Protein AF-A0A662KEP0-F1 (afdb_monomer_lite)

Foldseek 3Di:
DPPVVVVVVVVVVVVVVVVVVDDPPQPQPPDPPVDQQCRNHPGSFAEDEALEEEEFEDDPPDCLSVLLLVLCVCLAWDADPVVRGIYHYYYYYDDDADPDPDPVCPVVGCNVVVVVVLVVSCVVVVNEGQEYEYECDDPVRCVVHHHPYYHYQYDDHSVSSSVVSCVVRPVVPPDDDDDDDDPDDPPPPDDDDDDDDDDFDPDDKDKDKDKDFADQDQDKDKDKDFFAPQFWKKKKFKAWDWDWDQDPVVNDIDIPPFWFKKKWKWDQPPVVRDTDTFDIAGDPDSRCRHPRPRNMDMGTCPDGTMMMMIMGIHNDDDDDDDDDDDPVCCVDVVRHIMMMMMMITHGDDDDDDDPDND

Secondary structure (DSSP, 8-state):
--HHHHHHHHHHHHHHHHHHSS----------GGGTT-TTSSSSS-EEE-SEEEEEE--SSSSHHHHHHHHHHHHHEEEETTTTEEEE--EEEE-PPP---SGGGGGG-THHHHHHHHHHHHHHHTS-EEEEEEES--GGGGTTS-EEEEEEE--SSHHHHHHHHHHHHSTT-S--------S--------------------PPEEEEEEEE---EEEEEEEEEEE-TTEEEEEEEEEE--EEEEEGGGTEEEEES---EEEEEEEEETTTTEEEEEEEEE-S-TT-TT-TTTTEEEEE--SSEEEEEEEEE--PPP-----S-HHHHHHHHHH--EEEEEEEEEE----PPPSS--

Radius of gyration: 32.91 Å; chains: 1; bounding box: 81×78×75 Å

Sequence (358 aa):
MTRKAHFISSGITLLILLSIVSSTISAKTNIPERFKGFDKGVSWKPVLPLKKVTFVNFDKDGYLDDYAYLAAIPTAVFYDKSGDRLISHPLLFYQDPYPVKNDKERTLDARKGIDYFMEDWLSYCNGRMDQMVLINVDREKVKQWPAKDIVEIEGDDPYEIAAKIALHDWSYSDSAVIAVIEEKFEEKMETFSNTIEARLPPRKVKIITFEFPQTNKLNPQYKEFDVPEGYKYIEAHGWWAAISIDIDFLYSHIIIPAGNKDLQLYCKDVRRDRWIQVGAVALNSPQFGMDPEEAHIKSYVYTPGRWRIGLTDFPTKGSFNRYGTFGELLSNLIKGVIYNVEVKLYPGIDVELPDAPS

pLDDT: mean 80.49, std 18.05, range [30.08, 98.56]

Structure (mmCIF, N/CA/C/O backbone):
data_AF-A0A662KEP0-F1
#
_entry.id   AF-A0A662KEP0-F1
#
loop_
_atom_site.group_PDB
_atom_site.id
_atom_site.type_symbol
_atom_site.label_atom_id
_atom_site.label_alt_id
_atom_site.label_comp_id
_atom_site.label_asym_id
_atom_site.label_entity_id
_atom_site.label_seq_id
_atom_site.pdbx_PDB_ins_code
_atom_site.Cartn_x
_atom_site.Cartn_y
_atom_site.Cartn_z
_atom_site.occupancy
_atom_site.B_iso_or_equiv
_atom_site.auth_seq_id
_atom_site.auth_comp_id
_atom_site.auth_asym_id
_atom_site.auth_atom_id
_atom_site.pdbx_PDB_model_num
ATOM 1 N N . MET A 1 1 ? -51.997 49.748 0.104 1.00 49.38 1 MET A N 1
ATOM 2 C CA . MET A 1 1 ? -50.870 49.146 -0.650 1.00 49.38 1 MET A CA 1
ATOM 3 C C . MET A 1 1 ? -50.243 47.938 0.076 1.00 49.38 1 MET A C 1
ATOM 5 O O . MET A 1 1 ? -49.062 47.684 -0.077 1.00 49.38 1 MET A O 1
ATOM 9 N N . THR A 1 2 ? -51.018 47.142 0.829 1.00 51.59 2 THR A N 1
ATOM 10 C CA . THR A 1 2 ? -50.468 46.193 1.829 1.00 51.59 2 THR A CA 1
ATOM 11 C C . THR A 1 2 ? -50.900 44.730 1.664 1.00 51.59 2 THR A C 1
ATOM 13 O O . THR A 1 2 ? -50.370 43.866 2.347 1.00 51.59 2 THR A O 1
ATOM 16 N N . ARG A 1 3 ? -51.798 44.391 0.724 1.00 44.94 3 ARG A N 1
ATOM 17 C CA . ARG A 1 3 ? -52.214 42.987 0.494 1.00 44.94 3 ARG A CA 1
ATOM 18 C C . ARG A 1 3 ? -51.353 42.206 -0.507 1.00 44.94 3 ARG A C 1
ATOM 20 O O . ARG A 1 3 ? -51.303 40.986 -0.418 1.00 44.94 3 ARG A O 1
ATOM 27 N N . LYS A 1 4 ? -50.646 42.879 -1.426 1.00 44.25 4 LYS A N 1
ATOM 28 C CA . LYS A 1 4 ? -49.773 42.204 -2.412 1.00 44.25 4 LYS A CA 1
ATOM 29 C C . LYS A 1 4 ? -48.420 41.764 -1.833 1.00 44.25 4 LYS A C 1
ATOM 31 O O . LYS A 1 4 ? -47.865 40.786 -2.311 1.00 44.25 4 LYS A O 1
ATOM 36 N N . ALA A 1 5 ? -47.919 42.429 -0.788 1.00 46.91 5 ALA A N 1
ATOM 37 C CA . ALA A 1 5 ? -46.624 42.100 -0.184 1.00 46.91 5 ALA A CA 1
ATOM 38 C C . ALA A 1 5 ? -46.664 40.810 0.661 1.00 46.91 5 ALA A C 1
ATOM 40 O O . ALA A 1 5 ? -45.732 40.013 0.604 1.00 46.91 5 ALA A O 1
ATOM 41 N N . HIS A 1 6 ? -47.767 40.550 1.377 1.00 45.12 6 HIS A N 1
ATOM 42 C CA . HIS A 1 6 ? -47.901 39.331 2.184 1.00 45.12 6 HIS A CA 1
ATOM 43 C C . HIS A 1 6 ? -48.036 38.060 1.337 1.00 45.12 6 HIS A C 1
ATOM 45 O O . HIS A 1 6 ? -47.448 37.046 1.689 1.00 45.12 6 HIS A O 1
ATOM 51 N N . PHE A 1 7 ? -48.711 38.113 0.184 1.00 49.00 7 PHE A N 1
ATOM 52 C CA . PHE A 1 7 ? -48.822 36.946 -0.702 1.00 49.00 7 PHE A CA 1
ATOM 53 C C . PHE A 1 7 ? -47.480 36.532 -1.323 1.00 49.00 7 PHE A C 1
ATOM 55 O O . PHE A 1 7 ? -47.216 35.342 -1.473 1.00 49.00 7 PHE A O 1
ATOM 62 N N . ILE A 1 8 ? -46.616 37.502 -1.641 1.00 53.16 8 ILE A N 1
ATOM 63 C CA . ILE A 1 8 ? -45.281 37.229 -2.193 1.00 53.16 8 ILE A CA 1
ATOM 64 C C . ILE A 1 8 ? -44.354 36.690 -1.095 1.00 53.16 8 ILE A C 1
ATOM 66 O O . ILE A 1 8 ? -43.638 35.719 -1.321 1.00 53.16 8 ILE A O 1
ATOM 70 N N . SER A 1 9 ? -44.423 37.254 0.116 1.00 54.75 9 SER A N 1
ATOM 71 C CA . SER A 1 9 ? -43.640 36.776 1.260 1.00 54.75 9 SER A CA 1
ATOM 72 C C . SER A 1 9 ? -44.036 35.354 1.672 1.00 54.75 9 SER A C 1
ATOM 74 O O . SER A 1 9 ? -43.155 34.509 1.793 1.00 54.75 9 SER A O 1
ATOM 76 N N . SER A 1 10 ? -45.332 35.044 1.788 1.00 55.00 10 SER A N 1
ATOM 77 C CA . SER A 1 10 ? -45.795 33.695 2.143 1.00 55.00 10 SER A CA 1
ATOM 78 C C . SER A 1 10 ? -45.485 32.652 1.064 1.00 55.00 10 SER A C 1
ATOM 80 O O . SER A 1 10 ? -45.176 31.511 1.400 1.00 55.00 10 SER A O 1
ATOM 82 N N . GLY A 1 11 ? -45.509 33.032 -0.219 1.00 60.38 11 GLY A N 1
ATOM 83 C CA . GLY A 1 11 ? -45.132 32.144 -1.323 1.00 60.38 11 GLY A CA 1
ATOM 84 C C . GLY A 1 11 ? -43.645 31.777 -1.316 1.00 60.38 11 GLY A C 1
ATOM 85 O O . GLY A 1 11 ? -43.302 30.616 -1.526 1.00 60.38 11 GLY A O 1
ATOM 86 N N . ILE A 1 12 ? -42.767 32.737 -1.004 1.00 61.81 12 ILE A N 1
ATOM 87 C CA . ILE A 1 12 ? -41.318 32.500 -0.899 1.00 61.81 12 ILE A CA 1
ATOM 88 C C . ILE A 1 12 ? -40.999 31.640 0.329 1.00 61.81 12 ILE A C 1
ATOM 90 O O . ILE A 1 12 ? -40.210 30.705 0.226 1.00 61.81 12 ILE A O 1
ATOM 94 N N . THR A 1 13 ? -41.649 31.883 1.470 1.00 60.94 13 THR A N 1
ATOM 95 C CA . THR A 1 13 ? -41.456 31.056 2.672 1.00 60.94 13 THR A CA 1
ATOM 96 C C . THR A 1 13 ? -41.923 29.615 2.447 1.00 60.94 13 THR A C 1
ATOM 98 O O . THR A 1 13 ? -41.231 28.690 2.859 1.00 60.94 13 THR A O 1
ATOM 101 N N . LEU A 1 14 ? -43.034 29.403 1.730 1.00 60.41 14 LEU A N 1
ATOM 102 C CA . LEU A 1 14 ? -43.527 28.066 1.383 1.00 60.41 14 LEU A CA 1
ATOM 103 C C . LEU A 1 14 ? -42.613 27.348 0.373 1.00 60.41 14 LEU A C 1
ATOM 105 O O . LEU A 1 14 ? -42.394 26.151 0.515 1.00 60.41 14 LEU A O 1
ATOM 109 N N . LEU A 1 15 ? -42.033 28.064 -0.598 1.00 56.31 15 LEU A N 1
ATOM 110 C CA . LEU A 1 15 ? -41.036 27.523 -1.536 1.00 56.31 15 LEU A CA 1
ATOM 111 C C . LEU A 1 15 ? -39.729 27.128 -0.835 1.00 56.31 15 LEU A C 1
ATOM 113 O O . LEU A 1 15 ? -39.171 26.077 -1.141 1.00 56.31 15 LEU A O 1
ATOM 117 N N . ILE A 1 16 ? -39.277 27.918 0.143 1.00 58.53 16 ILE A N 1
ATOM 118 C CA . ILE A 1 16 ? -38.102 27.584 0.959 1.00 58.53 16 ILE A CA 1
ATOM 119 C C . ILE A 1 16 ? -38.412 26.382 1.866 1.00 58.53 16 ILE A C 1
ATOM 121 O O . ILE A 1 16 ? -37.610 25.455 1.936 1.00 58.53 16 ILE A O 1
ATOM 125 N N . LEU A 1 17 ? -39.600 26.308 2.475 1.00 51.31 17 LEU A N 1
ATOM 126 C CA . LEU A 1 17 ? -40.020 25.139 3.262 1.00 51.31 17 LEU A CA 1
ATOM 127 C C . LEU A 1 17 ? -40.214 23.872 2.412 1.00 51.31 17 LEU A C 1
ATOM 129 O O . LEU A 1 17 ? -39.839 22.792 2.857 1.00 51.31 17 LEU A O 1
ATOM 133 N N . LEU A 1 18 ? -40.712 23.983 1.178 1.00 49.47 18 LEU A N 1
ATOM 134 C CA . LEU A 1 18 ? -40.795 22.862 0.231 1.00 49.47 18 LEU A CA 1
ATOM 135 C C . LEU A 1 18 ? -39.413 22.418 -0.270 1.00 49.47 18 LEU A C 1
ATOM 137 O O . LEU A 1 18 ? -39.212 21.225 -0.491 1.00 49.47 18 LEU A O 1
ATOM 141 N N . SER A 1 19 ? -38.442 23.334 -0.373 1.00 47.81 19 SER A N 1
ATOM 142 C CA . SER A 1 19 ? -37.053 22.990 -0.718 1.00 47.81 19 SER A CA 1
ATOM 143 C C . SER A 1 19 ? -36.316 22.230 0.395 1.00 47.81 19 SER A C 1
ATOM 145 O O . SER A 1 19 ? -35.380 21.490 0.111 1.00 47.81 19 SER A O 1
ATOM 147 N N . ILE A 1 20 ? -36.776 22.339 1.647 1.00 50.41 20 ILE A N 1
ATOM 148 C CA . ILE A 1 20 ? -36.213 21.605 2.793 1.00 50.41 20 ILE A CA 1
ATOM 149 C C . ILE A 1 20 ? -36.790 20.176 2.887 1.00 50.41 20 ILE A C 1
ATOM 151 O O . ILE A 1 20 ? -36.185 19.307 3.511 1.00 50.41 20 ILE A O 1
ATOM 155 N N . VAL A 1 21 ? -37.924 19.888 2.232 1.00 47.56 21 VAL A N 1
ATOM 156 C CA . VAL A 1 21 ? -38.656 18.610 2.384 1.00 47.56 21 VAL A CA 1
ATOM 157 C C . VAL A 1 21 ? -38.588 17.716 1.132 1.00 47.56 21 VAL A C 1
ATOM 159 O O . VAL A 1 21 ? -39.211 16.659 1.081 1.00 47.56 21 VAL A O 1
ATOM 162 N N . SER A 1 22 ? -37.801 18.049 0.105 1.00 36.44 22 SER A N 1
ATOM 163 C CA . SER A 1 22 ? -37.653 17.159 -1.060 1.00 36.44 22 SER A CA 1
ATOM 164 C C . SER A 1 22 ? -36.278 17.216 -1.711 1.00 36.44 22 SER A C 1
ATOM 166 O O . SER A 1 22 ? -36.093 17.858 -2.735 1.00 36.44 22 SER A O 1
ATOM 168 N N . SER A 1 23 ? -35.346 16.447 -1.141 1.00 35.06 23 SER A N 1
ATOM 169 C CA . SER A 1 23 ? -34.633 15.390 -1.872 1.00 35.06 23 SER A CA 1
ATOM 170 C C . SER A 1 23 ? -33.687 14.627 -0.936 1.00 35.06 23 SER A C 1
ATOM 172 O O . SER A 1 23 ? -32.469 14.719 -1.060 1.00 35.06 23 SER A O 1
ATOM 174 N N . THR A 1 24 ? -34.218 13.757 -0.074 1.00 38.25 24 THR A N 1
ATOM 175 C CA . THR A 1 24 ? -33.528 12.477 0.154 1.00 38.25 24 THR A CA 1
ATOM 176 C C . THR A 1 24 ? -33.740 11.628 -1.099 1.00 38.25 24 THR A C 1
ATOM 178 O O . THR A 1 24 ? -34.453 10.628 -1.108 1.00 38.25 24 THR A O 1
ATOM 181 N N . ILE A 1 25 ? -33.147 12.066 -2.215 1.00 34.03 25 ILE A N 1
ATOM 182 C CA . ILE A 1 25 ? -32.917 11.179 -3.345 1.00 34.03 25 ILE A CA 1
ATOM 183 C C . ILE A 1 25 ? -31.906 10.179 -2.804 1.00 34.03 25 ILE A C 1
ATOM 185 O O . ILE A 1 25 ? -30.711 10.451 -2.725 1.00 34.03 25 ILE A O 1
ATOM 189 N N . SER A 1 26 ? -32.418 9.038 -2.348 1.00 39.19 26 SER A N 1
ATOM 190 C CA . SER A 1 26 ? -31.618 7.837 -2.207 1.00 39.19 26 SER A CA 1
ATOM 191 C C . SER A 1 26 ? -31.006 7.616 -3.583 1.00 39.19 26 SER A C 1
ATOM 193 O O . SER A 1 26 ? -31.719 7.323 -4.547 1.00 39.19 26 SER A O 1
ATOM 195 N N . ALA A 1 27 ? -29.710 7.905 -3.708 1.00 35.12 27 ALA A N 1
ATOM 1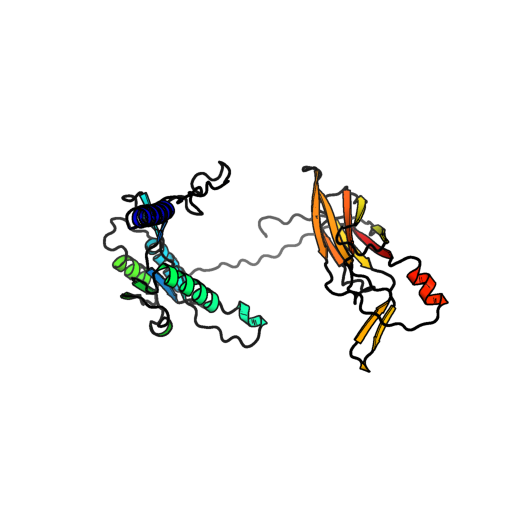96 C CA . ALA A 1 27 ? -28.974 7.624 -4.920 1.00 35.12 27 ALA A CA 1
ATOM 197 C C . ALA A 1 27 ? -29.182 6.135 -5.202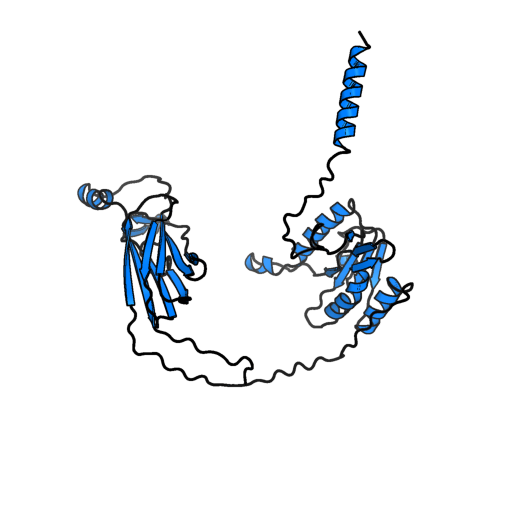 1.00 35.12 27 ALA A C 1
ATOM 199 O O . ALA A 1 27 ? -28.713 5.293 -4.438 1.00 35.12 27 ALA A O 1
ATOM 200 N N . LYS A 1 28 ? -29.940 5.807 -6.257 1.00 37.56 28 LYS A N 1
ATOM 201 C CA . LYS A 1 28 ? -29.980 4.441 -6.770 1.00 37.56 28 LYS A CA 1
ATOM 202 C C . LYS A 1 28 ? -28.560 4.132 -7.207 1.00 37.56 28 LYS A C 1
ATOM 204 O O . LYS A 1 28 ? -28.083 4.615 -8.230 1.00 37.56 28 LYS A O 1
ATOM 209 N N . THR A 1 29 ? -27.875 3.390 -6.363 1.00 45.50 29 THR A N 1
ATOM 210 C CA . THR A 1 29 ? -26.579 2.813 -6.636 1.00 45.50 29 THR A CA 1
ATOM 211 C C . THR A 1 29 ? -26.708 1.989 -7.921 1.00 45.50 29 THR A C 1
ATOM 213 O O . THR A 1 29 ? -27.507 1.058 -8.003 1.00 45.50 29 THR A O 1
ATOM 216 N N . ASN A 1 30 ? -25.952 2.348 -8.965 1.00 46.56 30 ASN A N 1
ATOM 217 C CA . ASN A 1 30 ? -25.829 1.572 -10.212 1.00 46.56 30 ASN A CA 1
ATOM 218 C C . ASN A 1 30 ? -24.983 0.310 -9.974 1.00 46.56 30 ASN A C 1
ATOM 220 O O . ASN A 1 30 ? -24.033 0.015 -10.699 1.00 46.56 30 ASN A O 1
ATOM 224 N N . ILE A 1 31 ? -25.279 -0.401 -8.895 1.00 51.47 31 ILE A N 1
ATOM 225 C CA . ILE A 1 31 ? -24.552 -1.577 -8.480 1.00 51.47 31 ILE A CA 1
ATOM 226 C C . ILE A 1 31 ? -25.257 -2.788 -9.132 1.00 51.47 31 ILE A C 1
ATOM 228 O O . ILE A 1 31 ? -26.452 -2.986 -8.913 1.00 51.47 31 ILE A O 1
ATOM 232 N N . PRO A 1 32 ? -24.555 -3.589 -9.962 1.00 56.09 32 PRO A N 1
ATOM 233 C CA . PRO A 1 32 ? -25.123 -4.769 -10.621 1.00 56.09 32 PRO A CA 1
ATOM 234 C C . PRO A 1 32 ? -25.779 -5.746 -9.629 1.00 56.09 32 PRO A C 1
ATOM 236 O O . PRO A 1 32 ? -25.317 -5.857 -8.495 1.00 56.09 32 PRO A O 1
ATOM 239 N N . GLU A 1 33 ? -26.779 -6.528 -10.065 1.00 58.25 33 GLU A N 1
ATOM 240 C CA . GLU A 1 33 ? -27.549 -7.469 -9.214 1.00 58.25 33 GLU A CA 1
ATOM 241 C C . GLU A 1 33 ? -26.701 -8.417 -8.344 1.00 58.25 33 GLU A C 1
ATOM 243 O O . GLU A 1 33 ? -27.175 -8.891 -7.311 1.00 58.25 33 GLU A O 1
ATOM 248 N N . ARG A 1 34 ? -25.437 -8.662 -8.715 1.00 55.81 34 ARG A N 1
ATOM 249 C CA . ARG A 1 34 ? -24.480 -9.467 -7.937 1.00 55.81 34 ARG A CA 1
ATOM 250 C C . ARG A 1 34 ? -24.119 -8.893 -6.557 1.00 55.81 34 ARG A C 1
ATOM 252 O O . ARG A 1 34 ? -23.466 -9.587 -5.792 1.00 55.81 34 ARG A O 1
ATOM 259 N N . PHE A 1 35 ? -24.507 -7.658 -6.239 1.00 54.03 35 PHE A N 1
ATOM 260 C CA . PHE A 1 35 ? -24.220 -7.009 -4.953 1.00 54.03 35 PHE A CA 1
ATOM 261 C C . PHE A 1 35 ? -25.503 -6.577 -4.211 1.00 54.03 35 PHE A C 1
ATOM 263 O O . PHE A 1 35 ? -25.554 -5.506 -3.597 1.00 54.03 35 PHE A O 1
ATOM 270 N N . LYS A 1 36 ? -26.570 -7.384 -4.279 1.00 54.81 36 LYS A N 1
ATOM 271 C CA . LYS A 1 36 ? -27.752 -7.200 -3.417 1.00 54.81 36 LYS A CA 1
ATOM 272 C C . LYS A 1 36 ? -27.316 -7.039 -1.950 1.00 54.81 36 LYS A C 1
ATOM 274 O O . LYS A 1 36 ? -26.590 -7.885 -1.440 1.00 54.81 36 LYS A O 1
ATOM 279 N N . GLY A 1 37 ? -27.759 -5.962 -1.298 1.00 55.09 37 GLY A N 1
ATOM 280 C CA . GLY A 1 37 ? -27.393 -5.599 0.077 1.00 55.09 37 GLY A CA 1
ATOM 281 C C . GLY A 1 37 ? -26.502 -4.357 0.179 1.00 55.09 37 GLY A C 1
ATOM 282 O O . GLY A 1 37 ? -26.549 -3.674 1.191 1.00 55.09 37 GLY A O 1
ATOM 283 N N . PHE A 1 38 ? -25.748 -4.005 -0.866 1.00 57.22 38 PHE A N 1
ATOM 284 C CA . PHE A 1 38 ? -24.895 -2.803 -0.885 1.00 57.22 38 PHE A CA 1
ATOM 285 C C . PHE A 1 38 ? -25.586 -1.585 -1.518 1.00 57.22 38 PHE A C 1
ATOM 287 O O . PHE A 1 38 ? -24.962 -0.582 -1.866 1.00 57.22 38 PHE A O 1
ATOM 294 N N . ASP A 1 39 ? -26.905 -1.657 -1.685 1.00 58.38 39 ASP A N 1
ATOM 295 C CA . ASP A 1 39 ? -27.718 -0.631 -2.329 1.00 58.38 39 ASP A CA 1
ATOM 296 C C . ASP A 1 39 ? -27.720 0.702 -1.560 1.00 58.38 39 ASP A C 1
ATOM 298 O O . ASP A 1 39 ? -27.971 1.755 -2.151 1.00 58.38 39 ASP A O 1
ATOM 302 N N . LYS A 1 40 ? -27.365 0.661 -0.269 1.00 57.41 40 LYS A N 1
ATOM 303 C CA . LYS A 1 40 ? -27.306 1.809 0.649 1.00 57.41 40 LYS A CA 1
ATOM 304 C C . LYS A 1 40 ? -25.887 2.164 1.113 1.00 57.41 40 LYS A C 1
ATOM 306 O O . LYS A 1 40 ? -25.741 2.955 2.040 1.00 57.41 40 LYS A O 1
ATOM 311 N N . GLY A 1 41 ? -24.857 1.596 0.484 1.00 65.38 41 GLY A N 1
ATOM 312 C CA . GLY A 1 41 ? -23.453 1.795 0.849 1.00 65.38 41 GLY A CA 1
ATOM 313 C C . GLY A 1 41 ? -22.702 0.475 1.009 1.00 65.38 41 GLY A C 1
ATOM 314 O O . GLY A 1 41 ? -23.182 -0.579 0.613 1.00 65.38 41 GLY A O 1
ATOM 315 N N . VAL A 1 42 ? -21.516 0.529 1.612 1.00 74.75 42 VAL A N 1
ATOM 316 C CA . VAL A 1 42 ? -20.633 -0.637 1.819 1.00 74.75 42 VAL A CA 1
ATOM 317 C C . VAL A 1 42 ? -21.147 -1.638 2.866 1.00 74.75 42 VAL A C 1
ATOM 319 O O . VAL A 1 42 ? -20.488 -2.634 3.136 1.00 74.75 42 VAL A O 1
ATOM 322 N N . SER A 1 43 ? -22.309 -1.399 3.470 1.00 78.88 43 SER A N 1
ATOM 323 C CA . SER A 1 43 ? -22.885 -2.247 4.515 1.00 78.88 43 SER A CA 1
ATOM 324 C C . SER A 1 43 ? -24.177 -2.895 4.030 1.00 78.88 43 SER A C 1
ATOM 326 O O . SER A 1 43 ? -25.008 -2.230 3.418 1.00 78.88 43 SER A O 1
ATOM 328 N N . TRP A 1 44 ? -24.374 -4.173 4.372 1.00 83.19 44 TRP A N 1
ATOM 329 C CA . TRP A 1 44 ? -25.559 -4.962 3.994 1.00 83.19 44 TRP A CA 1
ATOM 330 C C . TRP A 1 44 ? -26.860 -4.522 4.700 1.00 83.19 44 TRP A C 1
ATOM 332 O O . TRP A 1 44 ? -27.955 -4.960 4.339 1.00 83.19 44 TRP A O 1
ATOM 342 N N . LYS A 1 45 ? -26.745 -3.655 5.716 1.00 85.50 45 LYS A N 1
ATOM 343 C CA . LYS A 1 45 ? -27.837 -3.029 6.475 1.00 85.50 45 LYS A CA 1
ATOM 344 C C . LYS A 1 45 ? -27.523 -1.557 6.753 1.00 85.50 45 LYS A C 1
ATOM 346 O O . LYS A 1 45 ? -26.350 -1.183 6.762 1.00 85.50 45 LYS A O 1
ATOM 351 N N . PRO A 1 46 ? -28.548 -0.725 7.023 1.00 83.94 46 PRO A N 1
ATOM 352 C CA . PRO A 1 46 ? -28.344 0.640 7.496 1.00 83.94 46 PRO A CA 1
ATOM 353 C C . PRO A 1 46 ? -27.510 0.667 8.778 1.00 83.94 46 PRO A C 1
ATOM 355 O O . PRO A 1 46 ? -27.751 -0.125 9.690 1.00 83.94 46 PRO A O 1
ATOM 358 N N . VAL A 1 47 ? -26.563 1.600 8.839 1.00 89.00 47 VAL A N 1
ATOM 359 C CA . VAL A 1 47 ? -25.683 1.808 9.990 1.00 89.00 47 VAL A CA 1
ATOM 360 C C . VAL A 1 47 ? -26.186 2.997 10.806 1.00 89.00 47 VAL A C 1
ATOM 362 O O . VAL A 1 47 ? -26.420 4.076 10.260 1.00 89.00 47 VAL A O 1
ATOM 365 N N . LEU A 1 48 ? -26.349 2.797 12.111 1.00 90.94 48 LEU A N 1
ATOM 366 C CA . LEU A 1 48 ? -26.563 3.827 13.117 1.00 90.94 48 LEU A CA 1
ATOM 367 C C . LEU A 1 48 ? -25.225 4.087 13.828 1.00 90.94 48 LEU A C 1
ATOM 369 O O . LEU A 1 48 ? -24.855 3.323 14.722 1.00 90.94 48 LEU A O 1
ATOM 373 N N . PRO A 1 49 ? -24.485 5.136 13.439 1.00 92.38 49 PRO A N 1
ATOM 374 C CA . PRO A 1 49 ? -23.260 5.501 14.128 1.00 92.38 49 PRO A CA 1
ATOM 375 C C . PRO A 1 49 ? -23.560 6.045 15.533 1.00 92.38 49 PRO A C 1
ATOM 377 O O . PRO A 1 49 ? -24.404 6.930 15.696 1.00 92.38 49 PRO A O 1
ATOM 380 N N . LEU A 1 50 ? -22.857 5.552 16.551 1.00 94.81 50 LEU A N 1
ATOM 381 C CA . LEU A 1 50 ? -22.871 6.146 17.890 1.00 94.81 50 LEU A CA 1
ATOM 382 C C . LEU A 1 50 ? -21.874 7.299 17.937 1.00 94.81 50 LEU A C 1
ATOM 384 O O . LEU A 1 50 ? -20.799 7.186 17.363 1.00 94.81 50 LEU A O 1
ATOM 388 N N . LYS A 1 51 ? -22.162 8.373 18.679 1.00 97.25 51 LYS A N 1
ATOM 389 C CA . LYS A 1 51 ? -21.204 9.470 18.929 1.00 97.25 51 LYS A CA 1
ATOM 390 C C . LYS A 1 51 ? -20.133 9.060 19.952 1.00 97.25 51 LYS A C 1
ATOM 392 O O . LYS A 1 51 ? -19.925 9.743 20.953 1.00 97.25 51 LYS A O 1
ATOM 397 N N . LYS A 1 52 ? -19.507 7.909 19.724 1.00 96.94 52 LYS A N 1
ATOM 398 C CA . LYS A 1 52 ? -18.489 7.264 20.556 1.00 96.94 52 LYS A CA 1
ATOM 399 C C . LYS A 1 52 ? -17.202 7.116 19.743 1.00 96.94 52 LYS A C 1
ATOM 401 O O . LYS A 1 52 ? -17.249 7.158 18.517 1.00 96.94 52 LYS A O 1
ATOM 406 N N . VAL A 1 53 ? -16.067 6.946 20.405 1.00 98.19 53 VAL A N 1
ATOM 407 C CA . VAL A 1 53 ? -14.839 6.400 19.807 1.00 98.19 53 VAL A CA 1
ATOM 408 C C . VAL A 1 53 ? -14.180 5.468 20.816 1.00 98.19 53 VAL A C 1
ATOM 410 O O . VAL A 1 53 ? -14.250 5.726 22.019 1.00 98.19 53 VAL A O 1
ATOM 413 N N . THR A 1 54 ? -13.550 4.401 20.339 1.00 98.56 54 THR A N 1
ATOM 414 C CA . THR A 1 54 ? -12.686 3.544 21.153 1.00 98.56 54 THR A CA 1
ATOM 415 C C . THR A 1 54 ? -11.267 3.616 20.609 1.00 98.56 54 THR A C 1
ATOM 417 O O . THR A 1 54 ? -11.046 3.386 19.419 1.00 98.56 54 THR A O 1
ATOM 420 N N . PHE A 1 55 ? -10.315 3.920 21.484 1.00 98.50 55 PHE A N 1
ATOM 421 C CA . PHE A 1 55 ? -8.893 3.871 21.189 1.00 98.50 55 PHE A CA 1
ATOM 422 C C . PHE A 1 55 ? -8.238 2.690 21.896 1.00 98.50 55 PHE A C 1
ATOM 424 O O . PHE A 1 55 ? -8.480 2.475 23.081 1.00 98.50 55 PHE A O 1
ATOM 431 N N . VAL A 1 56 ? -7.380 1.974 21.179 1.00 98.44 56 VAL A N 1
ATOM 432 C CA . VAL A 1 56 ? -6.499 0.934 21.722 1.00 98.44 56 VAL A CA 1
ATOM 433 C C . VAL A 1 56 ? -5.066 1.416 21.584 1.00 98.44 56 VAL A C 1
ATOM 435 O O . VAL A 1 56 ? -4.673 1.825 20.494 1.00 98.44 56 VAL A O 1
ATOM 438 N N . ASN A 1 57 ? -4.292 1.434 22.664 1.00 97.62 57 ASN A N 1
ATOM 439 C CA . ASN A 1 57 ? -2.910 1.899 22.600 1.00 97.62 57 ASN A CA 1
ATOM 440 C C . ASN A 1 57 ? -2.070 0.944 21.759 1.00 97.62 57 ASN A C 1
ATOM 442 O O . ASN A 1 57 ? -1.994 -0.229 22.094 1.00 97.62 57 ASN A O 1
ATOM 446 N N . PHE A 1 58 ? -1.460 1.453 20.691 1.00 96.06 58 PHE A N 1
ATOM 447 C CA . PHE A 1 58 ? -0.630 0.650 19.802 1.00 96.06 58 PHE A CA 1
ATOM 448 C C . PHE A 1 58 ? 0.606 0.116 20.535 1.00 96.06 58 PHE A C 1
ATOM 450 O O . PHE A 1 58 ? 1.354 0.889 21.147 1.00 96.06 58 PHE A O 1
ATOM 457 N N . ASP A 1 59 ? 0.828 -1.188 20.422 1.00 92.62 59 ASP A N 1
ATOM 458 C CA . ASP A 1 59 ? 1.998 -1.900 20.915 1.00 92.62 59 ASP A CA 1
ATOM 459 C C . ASP A 1 59 ? 2.736 -2.507 19.719 1.00 92.62 59 ASP A C 1
ATOM 461 O O . ASP A 1 59 ? 2.215 -3.317 18.967 1.00 92.62 59 ASP A O 1
ATOM 465 N N . LYS A 1 60 ? 3.979 -2.078 19.513 1.00 88.94 60 LYS A N 1
ATOM 466 C CA . LYS A 1 60 ? 4.800 -2.565 18.398 1.00 88.94 60 LYS A CA 1
ATOM 467 C C . LYS A 1 60 ? 5.541 -3.866 18.728 1.00 88.94 60 LYS A C 1
ATOM 469 O O . LYS A 1 60 ? 6.081 -4.488 17.815 1.00 88.94 60 LYS A O 1
ATOM 474 N N . ASP A 1 61 ? 5.695 -4.175 20.017 1.00 88.25 61 ASP A N 1
ATOM 475 C CA . ASP A 1 61 ? 6.602 -5.214 20.520 1.00 88.25 61 ASP A CA 1
ATOM 476 C C . ASP A 1 61 ? 5.830 -6.457 21.013 1.00 88.25 61 ASP A C 1
ATOM 478 O O . ASP A 1 61 ? 6.442 -7.497 21.267 1.00 88.25 61 ASP A O 1
ATOM 482 N N . GLY A 1 62 ? 4.501 -6.369 21.129 1.00 87.81 62 GLY A N 1
ATOM 483 C CA . GLY A 1 62 ? 3.614 -7.435 21.588 1.00 87.81 62 GLY A CA 1
ATOM 484 C C . GLY A 1 62 ? 2.321 -7.536 20.776 1.00 87.81 62 GLY A C 1
ATOM 485 O O . GLY A 1 62 ? 2.145 -6.842 19.787 1.00 87.81 62 GLY A O 1
ATOM 486 N N . TYR A 1 63 ? 1.432 -8.438 21.209 1.00 90.00 63 TYR A N 1
ATOM 487 C CA . TYR A 1 63 ? 0.098 -8.659 20.619 1.00 90.00 63 TYR A CA 1
ATOM 488 C C . TYR A 1 63 ? -1.037 -8.184 21.542 1.00 90.00 63 TYR A C 1
ATOM 490 O O . TYR A 1 63 ? -2.206 -8.518 21.337 1.00 90.00 63 TYR A O 1
ATOM 498 N N . LEU A 1 64 ? -0.706 -7.496 22.642 1.00 92.81 64 LEU A N 1
ATOM 499 C CA . LEU A 1 64 ? -1.693 -7.115 23.655 1.00 92.81 64 LEU A CA 1
ATOM 500 C C . LEU A 1 64 ? -2.729 -6.147 23.074 1.00 92.81 64 LEU A C 1
ATOM 502 O O . LEU A 1 64 ? -3.922 -6.275 23.353 1.00 92.81 64 LEU A O 1
ATOM 506 N N . ASP A 1 65 ? -2.278 -5.204 22.252 1.00 95.31 65 ASP A N 1
ATOM 507 C CA . ASP A 1 65 ? -3.124 -4.248 21.550 1.00 95.31 65 ASP A CA 1
ATOM 508 C C . ASP A 1 65 ? -3.969 -4.923 20.462 1.00 95.31 65 ASP A C 1
ATOM 510 O O . ASP A 1 65 ? -5.159 -4.633 20.366 1.00 95.31 65 ASP A O 1
ATOM 514 N N . ASP A 1 66 ? -3.417 -5.876 19.710 1.00 94.06 66 ASP A N 1
ATOM 515 C CA . ASP A 1 66 ? -4.164 -6.682 18.741 1.00 94.06 66 ASP A CA 1
ATOM 516 C C . ASP A 1 66 ? -5.314 -7.434 19.419 1.00 94.06 66 ASP A C 1
ATOM 518 O O . ASP A 1 66 ? -6.469 -7.356 18.986 1.00 94.06 66 ASP A O 1
ATOM 522 N N . TYR A 1 67 ? -5.033 -8.124 20.528 1.00 93.75 67 TYR A N 1
ATOM 523 C CA . TYR A 1 67 ? -6.063 -8.829 21.287 1.00 93.75 67 TYR A CA 1
ATOM 524 C C . TYR A 1 67 ? -7.094 -7.879 21.896 1.00 93.75 67 TYR A C 1
ATOM 526 O O . TYR A 1 67 ? -8.293 -8.165 21.843 1.00 93.75 67 TYR A O 1
ATOM 534 N N . ALA A 1 68 ? -6.657 -6.739 22.432 1.00 95.75 68 ALA A N 1
ATOM 535 C CA . ALA A 1 68 ? -7.547 -5.704 22.943 1.00 95.75 68 ALA A CA 1
ATOM 536 C C . ALA A 1 68 ? -8.455 -5.134 21.840 1.00 95.75 68 ALA A C 1
ATOM 538 O O . ALA A 1 68 ? -9.656 -4.947 22.054 1.00 95.75 68 ALA A O 1
ATOM 539 N N . TYR A 1 69 ? -7.907 -4.913 20.643 1.00 96.69 69 TYR A N 1
ATOM 540 C CA . TYR A 1 69 ? -8.650 -4.460 19.472 1.00 96.69 69 TYR A CA 1
ATOM 541 C C . TYR A 1 69 ? -9.691 -5.499 19.060 1.00 96.69 69 TYR A C 1
ATOM 543 O O . TYR A 1 69 ? -10.869 -5.166 18.923 1.00 96.69 69 TYR A O 1
ATOM 551 N N . LEU A 1 70 ? -9.297 -6.770 18.940 1.00 94.56 70 LEU A N 1
ATOM 552 C CA . LEU A 1 70 ? -10.212 -7.869 18.624 1.00 94.56 70 LEU A CA 1
ATOM 553 C C . LEU A 1 70 ? -11.331 -8.004 19.667 1.00 94.56 70 LEU A C 1
ATOM 555 O O . LEU A 1 70 ? -12.495 -8.158 19.294 1.00 94.56 70 LEU A O 1
ATOM 559 N N . ALA A 1 71 ? -11.006 -7.885 20.957 1.00 94.12 71 ALA A N 1
ATOM 560 C CA . ALA A 1 71 ? -11.981 -7.922 22.045 1.00 94.12 71 ALA A CA 1
ATOM 561 C C . ALA A 1 71 ? -12.957 -6.730 22.015 1.00 94.12 71 ALA A C 1
ATOM 563 O O . ALA A 1 71 ? -14.102 -6.863 22.450 1.00 94.12 71 ALA A O 1
ATOM 564 N N . ALA A 1 72 ? -12.541 -5.583 21.470 1.00 95.56 72 ALA A N 1
ATOM 565 C CA . ALA A 1 72 ? -13.378 -4.395 21.324 1.00 95.56 72 ALA A CA 1
ATOM 566 C C . ALA A 1 72 ? -14.282 -4.416 20.075 1.00 95.56 72 ALA A C 1
ATOM 568 O O . ALA A 1 72 ? -15.279 -3.693 20.044 1.00 95.56 72 ALA A O 1
ATOM 569 N N . ILE A 1 73 ? -13.998 -5.245 19.057 1.00 94.31 73 ILE A N 1
ATOM 570 C CA . ILE A 1 73 ? -14.812 -5.323 17.823 1.00 94.31 73 ILE A CA 1
ATOM 571 C C . ILE A 1 73 ? -16.306 -5.511 18.118 1.00 94.31 73 ILE A C 1
ATOM 573 O O . ILE A 1 73 ? -17.107 -4.756 17.560 1.00 94.31 73 ILE A O 1
ATOM 577 N N . PRO A 1 74 ? -16.726 -6.452 18.986 1.00 91.25 74 PRO A N 1
ATOM 578 C CA . PRO A 1 74 ? -18.143 -6.661 19.245 1.00 91.25 74 PRO A CA 1
ATOM 579 C C . PRO A 1 74 ? -18.811 -5.429 19.881 1.00 91.25 74 PRO A C 1
ATOM 581 O O . PRO A 1 74 ? -19.993 -5.179 19.657 1.00 91.25 74 PRO A O 1
ATOM 584 N N . THR A 1 75 ? -18.068 -4.606 20.628 1.00 90.69 75 THR A N 1
ATOM 585 C CA . THR A 1 75 ? -18.602 -3.351 21.180 1.00 90.69 75 THR A CA 1
ATOM 586 C C . THR A 1 75 ? -18.657 -2.232 20.142 1.00 90.69 75 THR A C 1
ATOM 588 O O . THR A 1 75 ? -19.532 -1.369 20.221 1.00 90.69 75 THR A O 1
ATOM 591 N N . ALA A 1 76 ? -17.757 -2.265 19.157 1.00 94.56 76 ALA A N 1
ATOM 592 C CA . ALA A 1 76 ? -17.625 -1.268 18.103 1.00 94.56 76 ALA A CA 1
ATOM 593 C C . ALA A 1 76 ? -18.543 -1.484 16.903 1.00 94.56 76 ALA A C 1
ATOM 595 O O . ALA A 1 76 ? -18.871 -0.515 16.221 1.00 94.56 76 ALA A O 1
ATOM 596 N N . VAL A 1 77 ? -18.958 -2.720 16.621 1.00 92.88 77 VAL A N 1
ATOM 597 C CA . VAL A 1 77 ? -19.905 -3.021 15.546 1.00 92.88 77 VAL A CA 1
ATOM 598 C C . VAL A 1 77 ? -20.745 -4.251 15.870 1.00 92.88 77 VAL A C 1
ATOM 600 O O . VAL A 1 77 ? -20.233 -5.349 16.071 1.00 92.88 77 VAL A O 1
ATOM 603 N N . PHE A 1 78 ? -22.067 -4.087 15.871 1.00 90.62 78 PHE A N 1
ATOM 604 C CA . PHE A 1 78 ? -22.993 -5.190 16.119 1.00 90.62 78 PHE A CA 1
ATOM 605 C C . PHE A 1 78 ? -24.350 -4.969 15.450 1.00 90.62 78 PHE A C 1
ATOM 607 O O . PHE A 1 78 ? -24.729 -3.857 15.079 1.00 90.62 78 PHE A O 1
ATOM 614 N N . TYR A 1 79 ? -25.090 -6.061 15.262 1.00 91.00 79 TYR A N 1
ATOM 615 C CA . TYR A 1 79 ? -26.417 -6.034 14.656 1.00 91.00 79 TYR A CA 1
ATOM 616 C C . TYR A 1 79 ? -27.505 -5.987 15.731 1.00 91.00 79 TYR A C 1
ATOM 618 O O . TYR A 1 79 ? -27.706 -6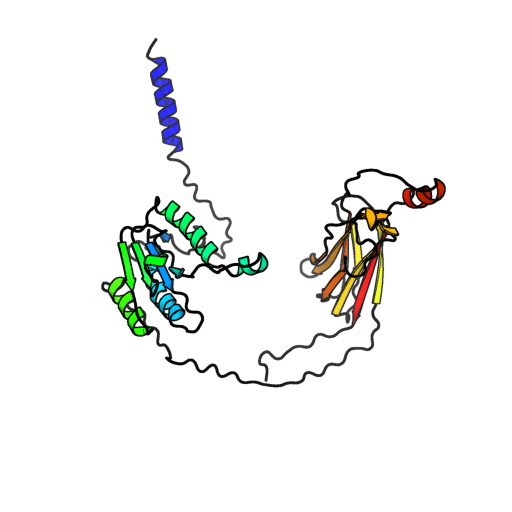.946 16.477 1.00 91.00 79 TYR A O 1
ATOM 626 N N . ASP A 1 80 ? -28.241 -4.879 15.766 1.00 88.00 80 ASP A N 1
ATOM 627 C CA . ASP A 1 80 ? -29.453 -4.727 16.560 1.00 88.00 80 ASP A CA 1
ATOM 628 C C . ASP A 1 80 ? -30.620 -5.401 15.825 1.00 88.00 80 ASP A C 1
ATOM 630 O O . ASP A 1 80 ? -31.231 -4.830 14.916 1.00 88.00 80 ASP A O 1
ATOM 634 N N . LYS A 1 81 ? -30.935 -6.635 16.238 1.00 87.31 81 LYS A N 1
ATOM 635 C CA . LYS A 1 81 ? -32.068 -7.408 15.704 1.00 87.31 81 LYS A CA 1
ATOM 636 C C . LYS A 1 81 ? -33.412 -6.714 15.928 1.00 87.31 81 LYS A C 1
ATOM 638 O O . LYS A 1 81 ? -34.315 -6.890 15.118 1.00 87.31 81 LYS A O 1
ATOM 643 N N . SER A 1 82 ? -33.559 -5.952 17.015 1.00 86.38 82 SER A N 1
ATOM 644 C CA . SER A 1 82 ? -34.828 -5.305 17.367 1.00 86.38 82 SER A CA 1
ATOM 645 C C . SER A 1 82 ? -35.123 -4.101 16.468 1.00 86.38 82 SER A C 1
ATOM 647 O O . SER A 1 82 ? -36.261 -3.906 16.045 1.00 86.38 82 SER A O 1
ATOM 649 N N . GLY A 1 83 ? -34.087 -3.329 16.131 1.00 84.75 83 GLY A N 1
ATOM 650 C CA . GLY A 1 83 ? -34.164 -2.168 15.246 1.00 84.75 83 GLY A CA 1
ATOM 651 C C . GLY A 1 83 ? -33.810 -2.440 13.782 1.00 84.75 83 GLY A C 1
ATOM 652 O O . GLY A 1 83 ? -33.762 -1.487 13.008 1.00 84.75 83 GLY A O 1
ATOM 653 N N . ASP A 1 84 ? -33.534 -3.697 13.416 1.00 87.81 84 ASP A N 1
ATOM 654 C CA . ASP A 1 84 ? -33.076 -4.148 12.092 1.00 87.81 84 ASP A CA 1
ATOM 655 C C . ASP A 1 84 ? -31.970 -3.266 11.474 1.00 87.81 84 ASP A C 1
ATOM 657 O O . ASP A 1 84 ? -32.048 -2.813 10.326 1.00 87.81 84 ASP A O 1
ATOM 661 N N . ARG A 1 85 ? -30.919 -2.999 12.254 1.00 89.06 85 ARG A N 1
ATOM 662 C CA . ARG A 1 85 ? -29.835 -2.077 11.876 1.00 89.06 85 ARG A CA 1
ATOM 663 C C . ARG A 1 85 ? -28.494 -2.497 12.453 1.00 89.06 85 ARG A C 1
ATOM 665 O O . ARG A 1 85 ? -28.426 -3.174 13.474 1.00 89.06 85 ARG A O 1
ATOM 672 N N . LEU A 1 86 ? -27.423 -2.063 11.804 1.00 92.06 86 LEU A N 1
ATOM 673 C CA . LEU A 1 86 ? -26.082 -2.132 12.372 1.00 92.06 86 LEU A CA 1
ATOM 674 C C . LEU A 1 86 ? -25.882 -0.926 13.282 1.00 92.06 86 LEU A C 1
ATOM 676 O O . LEU A 1 86 ? -26.258 0.185 12.920 1.00 92.06 86 LEU A O 1
ATOM 680 N N . ILE A 1 87 ? -25.292 -1.140 14.444 1.00 92.44 87 ILE A N 1
ATOM 681 C CA . ILE A 1 87 ? -24.787 -0.080 15.308 1.00 92.44 87 ILE A CA 1
ATOM 682 C C . ILE A 1 87 ? -23.273 -0.112 15.184 1.00 92.44 87 ILE A C 1
ATOM 684 O O . ILE A 1 87 ? -22.690 -1.198 15.176 1.00 92.44 87 ILE A O 1
ATOM 688 N N . SER A 1 88 ? -22.643 1.053 15.043 1.00 95.12 88 SER A N 1
ATOM 689 C CA . SER A 1 88 ? -21.184 1.107 14.998 1.00 95.12 88 SER A CA 1
ATOM 690 C C . SER A 1 88 ? -20.588 2.396 15.545 1.00 95.12 88 SER A C 1
ATOM 692 O O . SER A 1 88 ? -21.217 3.450 15.494 1.00 95.12 88 SER A O 1
ATOM 694 N N . HIS A 1 89 ? -19.328 2.352 15.955 1.00 96.44 89 HIS A N 1
ATOM 695 C CA . HIS A 1 89 ? -18.500 3.533 16.188 1.00 96.44 89 HIS A CA 1
ATOM 696 C C . HIS A 1 89 ? -17.040 3.252 15.808 1.00 96.44 89 HIS A C 1
ATOM 698 O O . HIS A 1 89 ? -16.672 2.091 15.627 1.00 96.44 89 HIS A O 1
ATOM 704 N N . PRO A 1 90 ? -16.196 4.283 15.644 1.00 97.81 90 PRO A N 1
ATOM 705 C CA . PRO A 1 90 ? -14.805 4.084 15.272 1.00 97.81 90 PRO A CA 1
ATOM 706 C C . PRO A 1 90 ? -14.022 3.375 16.379 1.00 97.81 90 PRO A C 1
ATOM 708 O O . PRO A 1 90 ? -14.037 3.799 17.536 1.00 97.81 90 PRO A O 1
ATOM 711 N N . LEU A 1 91 ? -13.312 2.320 15.990 1.00 98.00 91 LEU A N 1
ATOM 712 C CA . LEU A 1 91 ? -12.349 1.591 16.803 1.00 98.00 91 LEU A CA 1
ATOM 713 C C . LEU A 1 91 ? -10.979 1.748 16.144 1.00 98.00 91 LEU A C 1
ATOM 715 O O . LEU A 1 91 ? -10.779 1.305 15.012 1.00 98.00 91 LEU A O 1
ATOM 719 N N . LEU A 1 92 ? -10.060 2.432 16.817 1.00 97.88 92 LEU A N 1
ATOM 720 C CA . LEU A 1 92 ? -8.796 2.871 16.232 1.00 97.88 92 LEU A CA 1
ATOM 721 C C . LEU A 1 92 ? -7.627 2.497 17.138 1.00 97.88 92 LEU A C 1
ATOM 723 O O . LEU A 1 92 ? -7.724 2.605 18.359 1.00 97.88 92 LEU A O 1
ATOM 727 N N . PHE A 1 93 ? -6.491 2.153 16.536 1.00 97.75 93 PHE A N 1
ATOM 728 C CA . PHE A 1 93 ? -5.229 2.183 17.261 1.00 97.75 93 PHE A CA 1
ATOM 729 C C . PHE A 1 93 ? -4.817 3.633 17.512 1.00 97.75 93 PHE A C 1
ATOM 731 O O . PHE A 1 93 ? -4.782 4.449 16.588 1.00 97.75 93 PHE A O 1
ATOM 738 N N . TYR A 1 94 ? -4.505 3.955 18.761 1.00 97.19 94 TYR A N 1
ATOM 739 C CA . TYR A 1 94 ? -3.878 5.205 19.147 1.00 97.19 94 TYR A CA 1
ATOM 740 C C . TYR A 1 94 ? -2.367 5.092 18.973 1.00 97.19 94 TYR A C 1
ATOM 742 O O . TYR A 1 94 ? -1.752 4.160 19.482 1.00 97.19 94 TYR A O 1
ATOM 750 N N . GLN A 1 95 ? -1.770 6.069 18.294 1.00 94.69 95 GLN A N 1
ATOM 751 C CA . GLN A 1 95 ? -0.324 6.177 18.139 1.00 94.69 95 GLN A CA 1
ATOM 752 C C . GLN A 1 95 ? 0.156 7.556 18.593 1.00 94.69 95 GLN A C 1
ATOM 754 O O . GLN A 1 95 ? -0.461 8.590 18.298 1.00 94.69 95 GLN A O 1
ATOM 759 N N . ASP A 1 96 ? 1.276 7.569 19.312 1.00 92.62 96 ASP A N 1
ATOM 760 C CA . ASP A 1 96 ? 1.963 8.807 19.663 1.00 92.62 96 ASP A CA 1
ATOM 761 C C . ASP A 1 96 ? 2.474 9.521 18.396 1.00 92.62 96 ASP A C 1
ATOM 763 O O . ASP A 1 96 ? 2.738 8.872 17.379 1.00 92.62 96 ASP A O 1
ATOM 767 N N . PRO A 1 97 ? 2.622 10.860 18.422 1.00 88.81 97 PRO A N 1
ATOM 768 C CA . PRO A 1 97 ? 3.178 11.594 17.292 1.00 88.81 97 PRO A CA 1
ATOM 769 C C . PRO A 1 97 ? 4.577 11.082 16.935 1.00 88.81 97 PRO A C 1
ATOM 771 O O . PRO A 1 97 ? 5.461 11.025 17.794 1.00 88.81 97 PRO A O 1
ATOM 774 N N . TYR A 1 98 ? 4.802 10.756 15.661 1.00 87.19 98 TYR A N 1
ATOM 775 C CA . TYR A 1 98 ? 6.125 10.339 15.209 1.00 87.19 98 TYR A CA 1
ATOM 776 C C . TYR A 1 98 ? 7.023 11.576 15.010 1.00 87.19 98 TYR A C 1
ATOM 778 O O . TYR A 1 98 ? 6.632 12.505 14.293 1.00 87.19 98 TYR A O 1
ATOM 786 N N . PRO A 1 99 ? 8.234 11.634 15.601 1.00 86.62 99 PRO A N 1
ATOM 787 C CA . PRO A 1 99 ? 9.127 12.782 15.464 1.00 86.62 99 PRO A CA 1
ATOM 788 C C . PRO A 1 99 ? 9.786 12.798 14.075 1.00 86.62 99 PRO A C 1
ATOM 790 O O . PRO A 1 99 ? 10.934 12.387 13.910 1.00 86.62 99 PRO A O 1
ATOM 793 N N . VAL A 1 100 ? 9.051 13.284 13.073 1.00 84.88 100 VAL A N 1
ATOM 794 C CA . VAL A 1 100 ? 9.502 13.397 11.677 1.00 84.88 100 VAL A CA 1
ATOM 795 C C . VAL A 1 100 ? 10.720 14.324 11.586 1.00 84.88 100 VAL A C 1
ATOM 797 O O . VAL A 1 100 ? 10.612 15.518 11.872 1.00 84.88 100 VAL A O 1
ATOM 800 N N . LYS A 1 101 ? 11.874 13.803 11.148 1.00 88.12 101 LYS A N 1
ATOM 801 C CA . LYS A 1 101 ? 13.102 14.606 10.960 1.00 88.12 101 LYS A CA 1
ATOM 802 C C . LYS A 1 101 ? 13.300 15.091 9.525 1.00 88.12 101 LYS A C 1
ATOM 804 O O . LYS A 1 101 ? 14.038 16.047 9.300 1.00 88.12 101 LYS A O 1
ATOM 809 N N . ASN A 1 102 ? 12.680 14.428 8.551 1.00 86.50 102 ASN A N 1
ATOM 810 C CA . ASN A 1 102 ? 12.774 14.757 7.128 1.00 86.50 102 ASN A CA 1
ATOM 811 C C . ASN A 1 102 ? 11.501 14.337 6.371 1.00 86.50 102 ASN A C 1
ATOM 813 O O . ASN A 1 102 ? 10.712 13.531 6.860 1.00 86.50 102 ASN A O 1
ATOM 817 N N . ASP A 1 103 ? 11.320 14.843 5.149 1.00 82.88 103 ASP A N 1
ATOM 818 C CA . ASP A 1 103 ? 10.101 14.609 4.361 1.00 82.88 103 ASP A CA 1
ATOM 819 C C . ASP A 1 103 ? 9.839 13.133 4.022 1.00 82.88 103 ASP A C 1
ATOM 821 O O . ASP A 1 103 ? 8.680 12.747 3.857 1.00 82.88 103 ASP A O 1
ATOM 825 N N . LYS A 1 104 ? 10.880 12.292 3.949 1.00 82.94 104 LYS A N 1
ATOM 826 C CA . LYS A 1 104 ? 10.723 10.855 3.667 1.00 82.94 104 LYS A CA 1
ATOM 827 C C . LYS A 1 104 ? 10.105 10.105 4.845 1.00 82.94 104 LYS A C 1
ATOM 829 O O . LYS A 1 104 ? 9.366 9.154 4.634 1.00 82.94 104 LYS A O 1
ATOM 834 N N . GLU A 1 105 ? 10.363 10.551 6.071 1.00 83.75 105 GLU A N 1
ATOM 835 C CA . GLU A 1 105 ? 9.788 9.970 7.290 1.00 83.75 105 GLU A CA 1
ATOM 836 C C . GLU A 1 105 ? 8.331 10.383 7.520 1.00 83.75 105 GLU A C 1
ATOM 838 O O . GLU A 1 105 ? 7.653 9.808 8.367 1.00 83.75 105 GLU A O 1
ATOM 843 N N . ARG A 1 106 ? 7.807 11.355 6.760 1.00 80.12 106 ARG A N 1
ATOM 844 C CA . ARG A 1 106 ? 6.437 11.853 6.941 1.00 80.12 106 ARG A CA 1
ATOM 845 C C . ARG A 1 106 ? 5.381 10.759 6.774 1.00 80.12 106 ARG A C 1
ATOM 847 O O . ARG A 1 106 ? 4.319 10.864 7.378 1.00 80.12 106 ARG A O 1
ATOM 854 N N . THR A 1 107 ? 5.659 9.732 5.974 1.00 81.75 107 THR A N 1
ATOM 855 C CA . THR A 1 107 ? 4.757 8.588 5.765 1.00 81.75 107 THR A CA 1
ATOM 856 C C . THR A 1 107 ? 4.731 7.610 6.939 1.00 81.75 107 THR A C 1
ATOM 858 O O . THR A 1 107 ? 3.849 6.762 6.974 1.00 81.75 107 THR A O 1
ATOM 861 N N . LEU A 1 108 ? 5.671 7.714 7.885 1.00 83.38 108 LEU A N 1
ATOM 862 C CA . LEU A 1 108 ? 5.723 6.882 9.095 1.00 83.38 108 LEU A CA 1
ATOM 863 C C . LEU A 1 108 ? 4.846 7.440 10.227 1.00 83.38 108 LEU A C 1
ATOM 865 O O . LEU A 1 108 ? 4.621 6.768 11.226 1.00 83.38 108 LEU A O 1
ATOM 869 N N . ASP A 1 109 ? 4.345 8.668 10.080 1.00 87.69 109 ASP A N 1
ATOM 870 C CA . ASP A 1 109 ? 3.560 9.356 11.101 1.00 87.69 109 ASP A CA 1
ATOM 871 C C . ASP A 1 109 ? 2.063 9.046 10.965 1.00 87.69 109 ASP A C 1
ATOM 873 O O . ASP A 1 109 ? 1.281 9.841 10.432 1.00 87.69 109 ASP A O 1
ATOM 877 N N . ALA A 1 110 ? 1.663 7.866 11.447 1.00 87.50 110 ALA A N 1
ATOM 878 C CA . ALA A 1 110 ? 0.272 7.414 11.420 1.00 87.50 110 ALA A CA 1
ATOM 879 C C . ALA A 1 110 ? -0.671 8.317 12.240 1.00 87.50 110 ALA A C 1
ATOM 881 O O . ALA A 1 110 ? -1.865 8.400 11.937 1.00 87.50 110 ALA A O 1
ATOM 882 N N . ARG A 1 111 ? -0.139 9.056 13.226 1.00 92.62 111 ARG A N 1
ATOM 883 C CA . ARG A 1 111 ? -0.910 9.977 14.069 1.00 92.62 111 ARG A CA 1
ATOM 884 C C . ARG A 1 111 ? -1.674 11.022 13.254 1.00 92.62 111 ARG A C 1
ATOM 886 O O . ARG A 1 111 ? -2.834 11.286 13.554 1.00 92.62 111 ARG A O 1
ATOM 893 N N . LYS A 1 112 ? -1.098 11.540 12.167 1.00 91.38 112 LYS A N 1
ATOM 894 C CA . LYS A 1 112 ? -1.796 12.499 11.289 1.00 91.38 112 LYS A CA 1
ATOM 895 C C . LYS A 1 112 ? -3.102 11.947 10.722 1.00 91.38 112 LYS A C 1
ATOM 897 O O . LYS A 1 112 ? -4.080 12.679 10.622 1.00 91.38 112 LYS A O 1
ATOM 902 N N . GLY A 1 113 ? -3.126 10.660 10.366 1.00 92.38 113 GLY A N 1
ATOM 903 C CA . GLY A 1 113 ? -4.341 10.000 9.888 1.00 92.38 113 GLY A CA 1
ATOM 904 C C . GLY A 1 113 ? -5.431 9.960 10.958 1.00 92.38 113 GLY A C 1
ATOM 905 O O . GLY A 1 113 ? -6.593 10.223 10.656 1.00 92.38 113 GLY A O 1
ATOM 906 N N . ILE A 1 114 ? -5.044 9.706 12.212 1.00 95.56 114 ILE A N 1
ATOM 907 C CA . ILE A 1 114 ? -5.956 9.734 13.362 1.00 95.56 114 ILE A CA 1
ATOM 908 C C . ILE A 1 114 ? -6.494 11.152 13.575 1.00 95.56 114 ILE A C 1
ATOM 910 O O . ILE A 1 114 ? -7.698 11.322 13.737 1.00 95.56 114 ILE A O 1
ATOM 914 N N . ASP A 1 115 ? -5.631 12.171 13.536 1.00 95.31 115 ASP A N 1
ATOM 915 C CA . ASP A 1 115 ? -6.040 13.564 13.743 1.00 95.31 115 ASP A CA 1
ATOM 916 C C . ASP A 1 115 ? -7.061 14.017 12.684 1.00 95.31 115 ASP A C 1
ATOM 918 O O . ASP A 1 115 ? -8.108 14.554 13.047 1.00 95.31 115 ASP A O 1
ATOM 922 N N . TYR A 1 116 ? -6.810 13.731 11.398 1.00 95.56 116 TYR A N 1
ATOM 923 C CA . TYR A 1 116 ? -7.751 14.051 10.317 1.00 95.56 116 TYR A CA 1
ATOM 924 C C . TYR A 1 116 ? -9.078 13.309 10.464 1.00 95.56 116 TYR A C 1
ATOM 926 O O . TYR A 1 116 ? -10.144 13.911 10.350 1.00 95.56 116 TYR A O 1
ATOM 934 N N . PHE A 1 117 ? -9.029 12.012 10.774 1.00 97.06 117 PHE A N 1
ATOM 935 C CA . PHE A 1 117 ? -10.245 11.238 11.001 1.00 97.06 117 PHE A CA 1
ATOM 936 C C . PHE A 1 117 ? -11.066 11.803 12.169 1.00 97.06 117 PHE A C 1
ATOM 938 O O . PHE A 1 117 ? -12.289 11.916 12.087 1.00 97.06 117 PHE A O 1
ATOM 945 N N . MET A 1 118 ? -10.402 12.171 13.266 1.00 97.69 118 MET A N 1
ATOM 946 C CA . MET A 1 118 ? -11.069 12.698 14.451 1.00 97.69 118 MET A CA 1
ATOM 947 C C . MET A 1 118 ? -11.638 14.101 14.239 1.00 97.69 118 MET A C 1
ATOM 949 O O . MET A 1 118 ? -12.666 14.415 14.836 1.00 97.69 118 MET A O 1
ATOM 953 N N . GLU A 1 119 ? -11.029 14.929 13.388 1.00 97.06 119 GLU A N 1
ATOM 954 C CA . GLU A 1 119 ? -11.602 16.213 12.965 1.00 97.06 119 GLU A CA 1
ATOM 955 C C . GLU A 1 119 ? -12.960 16.007 12.275 1.00 97.06 119 GLU A C 1
ATOM 957 O O . GLU A 1 119 ? -13.972 16.585 12.693 1.00 97.06 119 GLU A O 1
ATOM 962 N N . ASP A 1 120 ? -13.008 15.101 11.296 1.00 97.06 120 ASP A N 1
ATOM 963 C CA . ASP A 1 120 ? -14.238 14.743 10.586 1.00 97.06 120 ASP A CA 1
ATOM 964 C C . ASP A 1 120 ? -15.277 14.123 11.532 1.00 97.06 120 ASP A C 1
ATOM 966 O O . ASP A 1 120 ? -16.468 14.461 11.496 1.00 97.06 120 ASP A O 1
ATOM 970 N N . TRP A 1 121 ? -14.835 13.244 12.432 1.00 97.12 121 TRP A N 1
ATOM 971 C CA . TRP A 1 121 ? -15.716 12.578 13.385 1.00 97.12 121 TRP A CA 1
ATOM 972 C C . TRP A 1 121 ? -16.310 13.537 14.419 1.00 97.12 121 TRP A C 1
ATOM 974 O O . TRP A 1 121 ? -17.501 13.470 14.739 1.00 97.12 121 TRP A O 1
ATOM 984 N N . LEU A 1 122 ? -15.512 14.478 14.923 1.00 97.12 122 LEU A N 1
ATOM 985 C CA . LEU A 1 122 ? -15.995 15.529 15.813 1.00 97.12 122 LEU A CA 1
ATOM 986 C C . LEU A 1 122 ? -16.979 16.444 15.094 1.00 97.12 122 LEU A C 1
ATOM 988 O O . LEU A 1 122 ? -18.003 16.790 15.685 1.00 97.12 122 LEU A O 1
ATOM 992 N N . SER A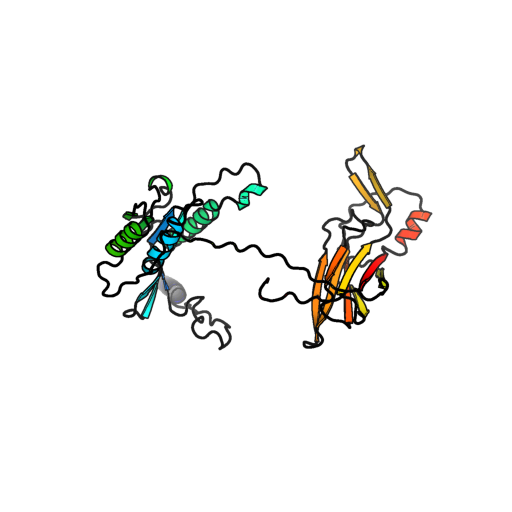 1 123 ? -16.722 16.784 13.829 1.00 95.94 123 SER A N 1
ATOM 993 C CA . SER A 1 123 ? -17.667 17.531 12.995 1.00 95.94 123 SER A CA 1
ATOM 994 C C . SER A 1 123 ? -19.018 16.810 12.914 1.00 95.94 123 SER A C 1
ATOM 996 O O . SER A 1 123 ? -20.051 17.398 13.246 1.00 95.94 123 SER A O 1
ATOM 998 N N . TYR A 1 124 ? -19.011 15.499 12.636 1.00 93.25 124 TYR A N 1
ATOM 999 C CA . TYR A 1 124 ? -20.214 14.656 12.668 1.00 93.25 124 TYR A CA 1
ATOM 1000 C C . TYR A 1 124 ? -20.921 14.671 14.037 1.00 93.25 124 TYR A C 1
ATOM 1002 O O . TYR A 1 124 ? -22.153 14.702 14.130 1.00 93.25 124 TYR A O 1
ATOM 1010 N N . CYS A 1 125 ? -20.153 14.692 15.127 1.00 94.81 125 CYS A N 1
ATOM 1011 C CA . CYS A 1 125 ? -20.693 14.698 16.483 1.00 94.81 125 CYS A CA 1
ATOM 1012 C C . CYS A 1 125 ? -21.247 16.062 16.941 1.00 94.81 125 CYS A C 1
ATOM 1014 O O . CYS A 1 125 ? -21.863 16.114 18.010 1.00 94.81 125 CYS A O 1
ATOM 1016 N N . ASN A 1 126 ? -21.132 17.130 16.140 1.00 94.06 126 ASN A N 1
ATOM 1017 C CA . ASN A 1 126 ? -21.369 18.537 16.510 1.00 94.06 126 ASN A CA 1
ATOM 1018 C C . ASN A 1 126 ? -20.332 19.084 17.509 1.00 94.06 126 ASN A C 1
ATOM 1020 O O . ASN A 1 126 ? -20.670 19.765 18.478 1.00 94.06 126 ASN A O 1
ATOM 1024 N N . GLY A 1 127 ? -19.063 18.753 17.287 1.00 94.56 127 GLY A N 1
ATOM 1025 C CA . GLY A 1 127 ? -17.907 19.261 18.025 1.00 94.56 127 GLY A CA 1
ATOM 1026 C C . GLY A 1 127 ? -17.623 18.574 19.363 1.00 94.56 127 GLY A C 1
ATOM 1027 O O . GLY A 1 127 ? -16.647 18.930 20.016 1.00 94.56 127 GLY A O 1
ATOM 1028 N N . ARG A 1 128 ? -18.446 17.611 19.802 1.00 96.94 128 ARG A N 1
ATOM 1029 C CA . ARG A 1 128 ? -18.226 16.848 21.042 1.00 96.94 128 ARG A CA 1
ATOM 1030 C C . ARG A 1 128 ? -18.872 15.465 20.972 1.00 96.94 128 ARG A C 1
ATOM 1032 O O . ARG A 1 128 ? -20.052 15.358 20.648 1.00 96.94 128 ARG A O 1
ATOM 1039 N N . MET A 1 129 ? -18.113 14.433 21.334 1.00 97.75 129 MET A N 1
ATOM 1040 C CA . MET A 1 129 ? -18.595 13.050 21.439 1.00 97.75 129 MET A CA 1
ATOM 1041 C C . MET A 1 129 ? -19.395 12.828 22.729 1.00 97.75 129 MET A C 1
ATOM 1043 O O . MET A 1 129 ? -19.205 13.528 23.727 1.00 97.75 129 MET A O 1
ATOM 1047 N N . ASP A 1 130 ? -20.276 11.833 22.730 1.00 97.88 130 ASP A N 1
ATOM 1048 C CA . ASP A 1 130 ? -20.963 11.381 23.939 1.00 97.88 130 ASP A CA 1
ATOM 1049 C C . ASP A 1 130 ? -20.023 10.557 24.830 1.00 97.88 130 ASP A C 1
ATOM 1051 O O . ASP A 1 130 ? -20.007 10.780 26.037 1.00 97.88 130 ASP A O 1
ATOM 1055 N N . GLN A 1 131 ? -19.184 9.691 24.251 1.00 97.50 131 GLN A N 1
ATOM 1056 C CA . GLN A 1 131 ? -18.231 8.873 25.010 1.00 97.50 131 GLN A CA 1
ATOM 1057 C C . GLN A 1 131 ? -16.913 8.656 24.252 1.00 97.50 131 GLN A C 1
ATOM 1059 O O . GLN A 1 131 ? -16.892 8.561 23.027 1.00 97.50 131 GLN A O 1
ATOM 1064 N N . MET A 1 132 ? -15.814 8.532 24.986 1.00 98.25 132 MET A N 1
ATOM 1065 C CA . MET A 1 132 ? -14.533 8.031 24.494 1.00 98.25 132 MET A CA 1
ATOM 1066 C C . MET A 1 132 ? -14.072 6.887 25.398 1.00 98.25 132 MET A C 1
ATOM 1068 O O . MET A 1 132 ? -14.035 7.048 26.612 1.00 98.25 132 MET A O 1
ATOM 1072 N N . VAL A 1 133 ? -13.731 5.738 24.825 1.00 98.38 133 VAL A N 1
ATOM 1073 C CA . VAL A 1 133 ? -13.175 4.598 25.569 1.00 98.38 133 VAL A CA 1
ATOM 1074 C C . VAL A 1 133 ? -11.697 4.477 25.236 1.00 98.38 133 VAL A C 1
ATOM 1076 O O . VAL A 1 133 ? -11.325 4.498 24.064 1.00 98.38 133 VAL A O 1
ATOM 1079 N N . LEU A 1 134 ? -10.866 4.366 26.262 1.00 98.56 134 LEU A N 1
ATOM 1080 C CA . LEU A 1 134 ? -9.414 4.303 26.182 1.00 98.56 134 LEU A CA 1
ATOM 1081 C C . LEU A 1 134 ? -8.958 2.951 26.718 1.00 98.56 134 LEU A C 1
ATOM 1083 O O . LEU A 1 134 ? -9.097 2.694 27.908 1.00 98.56 134 LEU A O 1
ATOM 1087 N N . ILE A 1 135 ? -8.436 2.089 25.851 1.00 98.50 135 ILE A N 1
ATOM 1088 C CA . ILE A 1 135 ? -7.875 0.793 26.235 1.00 98.50 135 ILE A CA 1
ATOM 1089 C C . ILE A 1 135 ? -6.354 0.926 26.251 1.00 98.50 135 ILE A C 1
ATOM 1091 O O . ILE A 1 135 ? -5.736 1.078 25.196 1.00 98.50 135 ILE A O 1
ATOM 1095 N N . ASN A 1 136 ? -5.767 0.932 27.450 1.00 98.00 136 ASN A N 1
ATOM 1096 C CA . ASN A 1 136 ? -4.342 1.190 27.704 1.00 98.00 136 ASN A CA 1
ATOM 1097 C C . ASN A 1 136 ? -3.801 2.523 27.140 1.00 98.00 136 ASN A C 1
ATOM 1099 O O . ASN A 1 136 ? -2.590 2.700 27.017 1.00 98.00 136 ASN A O 1
ATOM 1103 N N . VAL A 1 137 ? -4.673 3.476 26.788 1.00 97.94 137 VAL A N 1
ATOM 1104 C CA . VAL A 1 137 ? -4.278 4.810 26.306 1.00 97.94 137 VAL A CA 1
ATOM 1105 C C . VAL A 1 137 ? -4.332 5.798 27.460 1.00 97.94 137 VAL A C 1
ATOM 1107 O O . VAL A 1 137 ? -5.392 6.007 28.042 1.00 97.94 137 VAL A O 1
ATOM 1110 N N . ASP A 1 138 ? -3.216 6.470 27.729 1.00 96.69 138 ASP A N 1
ATOM 1111 C CA . ASP A 1 138 ? -3.174 7.567 28.696 1.00 96.69 138 ASP A CA 1
ATOM 1112 C C . ASP A 1 138 ? -4.092 8.722 28.247 1.00 96.69 138 ASP A C 1
ATOM 1114 O O . ASP A 1 138 ? -3.923 9.316 27.171 1.00 96.69 138 ASP A O 1
ATOM 1118 N N . ARG A 1 139 ? -5.065 9.054 29.101 1.00 96.44 139 ARG A N 1
ATOM 1119 C CA . ARG A 1 139 ? -6.054 10.122 28.905 1.00 96.44 139 ARG A CA 1
ATOM 1120 C C . ARG A 1 139 ? -5.439 11.483 28.610 1.00 96.44 139 ARG A C 1
ATOM 1122 O O . ARG A 1 139 ? -6.037 12.295 27.895 1.00 96.44 139 ARG A O 1
ATOM 1129 N N . GLU A 1 140 ? -4.248 11.754 29.126 1.00 96.19 140 GLU A N 1
ATOM 1130 C CA . GLU A 1 140 ? -3.538 13.007 28.881 1.00 96.19 140 GLU A CA 1
ATOM 1131 C C . GLU A 1 140 ? -3.199 13.190 27.395 1.00 96.19 140 GLU A C 1
ATOM 1133 O O . GLU A 1 140 ? -3.162 14.320 26.899 1.00 96.19 140 GLU A O 1
ATOM 1138 N N . LYS A 1 141 ? -3.041 12.088 26.653 1.00 95.44 141 LYS A N 1
ATOM 1139 C CA . LYS A 1 141 ? -2.625 12.091 25.248 1.00 95.44 141 LYS A CA 1
ATOM 1140 C C . LYS A 1 141 ? -3.761 12.330 24.238 1.00 95.44 141 LYS A C 1
ATOM 1142 O O . LYS A 1 141 ? -3.506 12.435 23.029 1.00 95.44 141 LYS A O 1
ATOM 1147 N N . VAL A 1 142 ? -5.007 12.400 24.711 1.00 95.81 142 VAL A N 1
ATOM 1148 C CA . VAL A 1 142 ? -6.228 12.525 23.884 1.00 95.81 142 VAL A CA 1
ATOM 1149 C C . VAL A 1 142 ? -7.054 13.781 24.196 1.00 95.81 142 VAL A C 1
ATOM 1151 O O . VAL A 1 142 ? -8.142 13.965 23.650 1.00 95.81 142 VAL A O 1
ATOM 1154 N N . LYS A 1 143 ? -6.537 14.683 25.042 1.00 94.94 143 LYS A N 1
ATOM 1155 C CA . LYS A 1 143 ? -7.221 15.904 25.519 1.00 94.94 143 LYS A CA 1
ATOM 1156 C C . LYS A 1 143 ? -7.772 16.814 24.425 1.00 94.94 143 LYS A C 1
ATOM 1158 O O . LYS A 1 143 ? -8.721 17.558 24.667 1.00 94.94 143 LYS A O 1
ATOM 1163 N N . GLN A 1 144 ? -7.175 16.780 23.239 1.00 95.00 144 GLN A N 1
ATOM 1164 C CA . GLN A 1 144 ? -7.605 17.561 22.085 1.00 95.00 144 GLN A CA 1
ATOM 1165 C C . GLN A 1 144 ? -8.982 17.145 21.543 1.00 95.00 144 GLN A C 1
ATOM 1167 O O . GLN A 1 144 ? -9.617 17.939 20.850 1.00 95.00 144 GLN A O 1
ATOM 1172 N N . TRP A 1 145 ? -9.466 15.936 21.851 1.00 97.12 145 TRP A N 1
ATOM 1173 C CA . TRP A 1 145 ? -10.742 15.426 21.350 1.00 97.12 145 TRP A CA 1
ATOM 1174 C C . TRP A 1 145 ? -11.798 15.384 22.467 1.00 97.12 145 TRP A C 1
ATOM 1176 O O . TRP A 1 145 ? -11.759 14.513 23.336 1.00 97.12 145 TRP A O 1
ATOM 1186 N N . PRO A 1 146 ? -12.772 16.309 22.479 1.00 97.19 146 PRO A N 1
ATOM 1187 C CA . PRO A 1 146 ? -13.728 16.413 23.575 1.00 97.19 146 PRO A CA 1
ATOM 1188 C C . PRO A 1 146 ? -14.787 15.298 23.553 1.00 97.19 146 PRO A C 1
ATOM 1190 O O . PRO A 1 146 ? -15.483 15.096 22.553 1.00 97.19 146 PRO A O 1
ATOM 1193 N N . ALA A 1 147 ? -15.001 14.667 24.709 1.00 97.81 147 ALA A N 1
ATOM 1194 C CA . ALA A 1 147 ? -16.106 13.746 24.987 1.00 97.81 147 ALA A CA 1
ATOM 1195 C C . ALA A 1 147 ? -16.820 14.132 26.296 1.00 97.81 147 ALA A C 1
ATOM 1197 O O . ALA A 1 147 ? -16.213 14.756 27.168 1.00 97.81 147 ALA A O 1
ATOM 1198 N N . LYS A 1 148 ? -18.116 13.812 26.434 1.00 97.75 148 LYS A N 1
ATOM 1199 C CA . LYS A 1 148 ? -18.853 14.027 27.698 1.00 97.75 148 LYS A CA 1
ATOM 1200 C C . LYS A 1 148 ? -18.408 13.049 28.781 1.00 97.75 148 LYS A C 1
ATOM 1202 O O . LYS A 1 148 ? -18.300 13.448 29.936 1.00 97.75 148 LYS A O 1
ATOM 1207 N N . ASP A 1 149 ? -18.162 11.808 28.384 1.00 97.75 149 ASP A N 1
ATOM 1208 C CA . ASP A 1 149 ? -17.685 10.729 29.237 1.00 97.75 149 ASP A CA 1
ATOM 1209 C C . ASP A 1 149 ? -16.401 10.125 28.653 1.00 97.75 149 ASP A C 1
ATOM 1211 O O . ASP A 1 149 ? -16.277 9.988 27.432 1.00 97.75 149 ASP A O 1
ATOM 1215 N N . ILE A 1 150 ? -15.438 9.799 29.514 1.00 97.88 150 ILE A N 1
ATOM 1216 C CA . ILE A 1 150 ? -14.204 9.112 29.119 1.00 97.88 150 ILE A CA 1
ATOM 1217 C C . ILE A 1 150 ? -14.011 7.938 30.067 1.00 97.88 150 ILE A C 1
ATOM 1219 O O . ILE A 1 150 ? -13.896 8.139 31.277 1.00 97.88 150 ILE A O 1
ATOM 1223 N N . VAL A 1 151 ? -13.953 6.744 29.490 1.00 97.81 151 VAL A N 1
ATOM 1224 C CA . VAL A 1 151 ? -13.799 5.475 30.198 1.00 97.81 151 VAL A CA 1
ATOM 1225 C C . VAL A 1 151 ? -12.408 4.933 29.921 1.00 97.81 151 VAL A C 1
ATOM 1227 O O . VAL A 1 151 ? -12.014 4.817 28.763 1.00 97.81 151 VAL A O 1
ATOM 1230 N N . GLU A 1 152 ? -11.682 4.585 30.975 1.00 98.12 152 GLU A N 1
ATOM 1231 C CA . GLU A 1 152 ? -10.333 4.025 30.905 1.00 98.12 152 GLU A CA 1
ATOM 1232 C C . GLU A 1 152 ? -10.397 2.535 31.267 1.00 98.12 152 GLU A C 1
ATOM 1234 O O . GLU A 1 152 ? -10.933 2.155 32.310 1.00 98.12 152 GLU A O 1
ATOM 1239 N N . ILE A 1 153 ? -9.900 1.688 30.369 1.00 97.88 153 ILE A N 1
ATOM 1240 C CA . ILE A 1 153 ? -9.767 0.243 30.536 1.00 97.88 153 ILE A CA 1
ATOM 1241 C C . ILE A 1 153 ? -8.275 -0.065 30.481 1.00 97.88 153 ILE A C 1
ATOM 1243 O O . ILE A 1 153 ? -7.660 -0.028 29.419 1.00 97.88 153 ILE A O 1
ATOM 1247 N N . GLU A 1 154 ? -7.699 -0.361 31.637 1.00 97.00 154 GLU A N 1
ATOM 1248 C CA . GLU A 1 154 ? -6.289 -0.725 31.767 1.00 97.00 154 GLU A CA 1
ATOM 1249 C C . GLU A 1 154 ? -6.148 -2.230 31.997 1.00 97.00 154 GLU A C 1
ATOM 1251 O O . GLU A 1 154 ? -7.011 -2.831 32.641 1.00 97.00 154 GLU A O 1
ATOM 1256 N N . GLY A 1 155 ? -5.078 -2.841 31.502 1.00 95.56 155 GLY A N 1
ATOM 1257 C CA . GLY A 1 155 ? -4.731 -4.237 31.774 1.00 95.56 155 GLY A CA 1
ATOM 1258 C C . GLY A 1 155 ? -3.428 -4.634 31.089 1.00 95.56 155 GLY A C 1
ATOM 1259 O O . GLY A 1 155 ? -3.043 -4.025 30.089 1.00 95.56 155 GLY A O 1
ATOM 1260 N N . ASP A 1 156 ? -2.744 -5.637 31.628 1.00 94.38 156 ASP A N 1
ATOM 1261 C CA . ASP A 1 156 ? -1.468 -6.149 31.110 1.00 94.38 156 ASP A CA 1
ATOM 1262 C C . ASP A 1 156 ? -1.583 -7.541 30.470 1.00 94.38 156 ASP A C 1
ATOM 1264 O O . ASP A 1 156 ? -0.625 -8.017 29.857 1.00 94.38 156 ASP A O 1
ATOM 1268 N N . ASP A 1 157 ? -2.767 -8.155 30.529 1.00 91.88 157 ASP A N 1
ATOM 1269 C CA . ASP A 1 157 ? -3.071 -9.412 29.859 1.00 91.88 157 ASP A CA 1
ATOM 1270 C C . ASP A 1 157 ? -4.368 -9.347 29.015 1.00 91.88 157 ASP A C 1
ATOM 1272 O O . ASP A 1 157 ? -5.307 -8.606 29.339 1.00 91.88 157 ASP A O 1
ATOM 1276 N N . PRO A 1 158 ? -4.460 -10.125 27.914 1.00 92.75 158 PRO A N 1
ATOM 1277 C CA . PRO A 1 158 ? -5.633 -10.118 27.038 1.00 92.75 158 PRO A CA 1
ATOM 1278 C C . PRO A 1 158 ? -6.953 -10.508 27.716 1.00 92.75 158 PRO A C 1
ATOM 1280 O O . PRO A 1 158 ? -8.014 -10.017 27.319 1.00 92.75 158 PRO A O 1
ATOM 1283 N N . TYR A 1 159 ? -6.914 -11.403 28.708 1.00 91.62 159 TYR A N 1
ATOM 1284 C CA . TYR A 1 159 ? -8.109 -11.892 29.391 1.00 91.62 159 TYR A CA 1
ATOM 1285 C C . TYR A 1 159 ? -8.712 -10.801 30.278 1.00 91.62 159 TYR A C 1
ATOM 1287 O O . TYR A 1 159 ? -9.923 -10.569 30.216 1.00 91.62 159 TYR A O 1
ATOM 1295 N N . GLU A 1 160 ? -7.890 -10.099 31.059 1.00 94.69 160 GLU A N 1
ATOM 1296 C CA . GLU A 1 160 ? -8.343 -9.003 31.913 1.00 94.69 160 GLU A CA 1
ATOM 1297 C C . GLU A 1 160 ? -8.977 -7.881 31.080 1.00 94.69 160 GLU A C 1
ATOM 1299 O O . GLU A 1 160 ? -10.084 -7.425 31.393 1.00 94.69 160 GLU A O 1
ATOM 1304 N N . ILE A 1 161 ? -8.319 -7.476 29.987 1.00 95.75 161 ILE A N 1
ATOM 1305 C CA . ILE A 1 161 ? -8.837 -6.439 29.087 1.00 95.75 161 ILE A CA 1
ATOM 1306 C C . ILE A 1 161 ? -10.179 -6.877 28.489 1.00 95.75 161 ILE A C 1
ATOM 1308 O O . ILE A 1 161 ? -11.161 -6.131 28.568 1.00 95.75 161 ILE A O 1
ATOM 1312 N N . ALA A 1 162 ? -10.261 -8.095 27.944 1.00 94.44 162 ALA A N 1
ATOM 1313 C CA . ALA A 1 162 ? -11.496 -8.617 27.364 1.00 94.44 162 ALA A CA 1
ATOM 1314 C C . ALA A 1 162 ? -12.635 -8.694 28.397 1.00 94.44 162 ALA A C 1
ATOM 1316 O O . ALA A 1 162 ? -13.771 -8.319 28.094 1.00 94.44 162 ALA A O 1
ATOM 1317 N N . ALA A 1 163 ? -12.339 -9.112 29.631 1.00 93.19 163 ALA A N 1
ATOM 1318 C CA . ALA A 1 163 ? -13.314 -9.166 30.715 1.00 93.19 163 ALA A CA 1
ATOM 1319 C C . ALA A 1 163 ? -13.830 -7.768 31.095 1.00 93.19 163 ALA A C 1
ATOM 1321 O O . ALA A 1 163 ? -15.040 -7.584 31.247 1.00 93.19 163 ALA A O 1
ATOM 1322 N N . LYS A 1 164 ? -12.948 -6.765 31.199 1.00 96.19 164 LYS A N 1
ATOM 1323 C CA . LYS A 1 164 ? -13.338 -5.371 31.481 1.00 96.19 164 LYS A CA 1
ATOM 1324 C C . LYS A 1 164 ? -14.189 -4.777 30.356 1.00 96.19 164 LYS A C 1
ATOM 1326 O O . LYS A 1 164 ? -15.217 -4.165 30.646 1.00 96.19 164 LYS A O 1
ATOM 1331 N N . ILE A 1 165 ? -13.819 -5.012 29.094 1.00 94.88 165 ILE A N 1
ATOM 1332 C CA . ILE A 1 165 ? -14.612 -4.604 27.922 1.00 94.88 165 ILE A CA 1
ATOM 1333 C C . ILE A 1 165 ? -16.010 -5.237 27.977 1.00 94.88 165 ILE A C 1
ATOM 1335 O O . ILE A 1 165 ? -17.015 -4.536 27.834 1.00 94.88 165 ILE A O 1
ATOM 1339 N N . ALA A 1 166 ? -16.090 -6.545 28.236 1.00 92.00 166 ALA A N 1
ATOM 1340 C CA . ALA A 1 166 ? -17.358 -7.262 28.309 1.00 92.00 166 ALA A CA 1
ATOM 1341 C C . ALA A 1 166 ? -18.238 -6.777 29.474 1.00 92.00 166 ALA A C 1
ATOM 1343 O O . ALA A 1 166 ? -19.432 -6.548 29.297 1.00 92.00 166 ALA A O 1
ATOM 1344 N N . LEU A 1 167 ? -17.672 -6.562 30.663 1.00 91.81 167 LEU A N 1
ATOM 1345 C CA . LEU A 1 167 ? -18.426 -6.043 31.809 1.00 91.81 167 LEU A CA 1
ATOM 1346 C C . LEU A 1 167 ? -18.946 -4.621 31.562 1.00 91.81 167 LEU A C 1
ATOM 1348 O O . LEU A 1 167 ? -20.068 -4.300 31.961 1.00 91.81 167 LEU A O 1
ATOM 1352 N N . HIS A 1 168 ? -18.157 -3.787 30.884 1.00 91.50 168 HIS A N 1
ATOM 1353 C CA . HIS A 1 168 ? -18.537 -2.416 30.569 1.00 91.50 168 HIS A CA 1
ATOM 1354 C C . HIS A 1 168 ? -19.637 -2.342 29.498 1.00 91.50 168 HIS A C 1
ATOM 1356 O O . HIS A 1 168 ? -20.683 -1.739 29.730 1.00 91.50 168 HIS A O 1
ATOM 1362 N N . ASP A 1 169 ? -19.422 -2.957 28.332 1.00 87.38 169 ASP A N 1
ATOM 1363 C CA . ASP A 1 169 ? -20.287 -2.757 27.160 1.00 87.38 169 ASP A CA 1
ATOM 1364 C C . ASP A 1 169 ? -21.344 -3.874 26.981 1.00 87.38 169 ASP A C 1
ATOM 1366 O O . ASP A 1 169 ? -22.328 -3.663 26.268 1.00 87.38 169 ASP A O 1
ATOM 1370 N N . TRP A 1 170 ? -21.150 -5.055 27.591 1.00 85.12 170 TRP A N 1
ATOM 1371 C CA . TRP A 1 170 ? -21.905 -6.295 27.316 1.00 85.12 170 TRP A CA 1
ATOM 1372 C C . TRP A 1 170 ? -22.535 -6.950 28.555 1.00 85.12 170 TRP A C 1
ATOM 1374 O O . TRP A 1 170 ? -23.126 -8.021 28.436 1.00 85.12 170 TRP A O 1
ATOM 1384 N N . SER A 1 171 ? -22.474 -6.337 29.740 1.00 84.88 171 SER A N 1
ATOM 1385 C CA . SER A 1 171 ? -22.990 -6.952 30.981 1.00 84.88 171 SER A CA 1
ATOM 1386 C C . SER A 1 171 ? -24.488 -7.284 30.960 1.00 84.88 171 SER A C 1
ATOM 1388 O O . SER A 1 171 ? -24.943 -8.114 31.743 1.00 84.88 171 SER A O 1
ATOM 1390 N N . TYR A 1 172 ? -25.253 -6.662 30.063 1.00 81.75 172 TYR A N 1
ATOM 1391 C CA . TYR A 1 172 ? -26.682 -6.908 29.849 1.00 81.75 172 TYR A CA 1
ATOM 1392 C C . TYR A 1 172 ? -26.977 -7.877 28.689 1.00 81.75 172 TYR A C 1
ATOM 1394 O O . TYR A 1 172 ? -28.142 -8.105 28.369 1.00 81.75 172 TYR A O 1
ATOM 1402 N N . SER A 1 173 ? -25.952 -8.403 28.015 1.00 83.44 173 SER A N 1
ATOM 1403 C CA . SER A 1 173 ? -26.114 -9.304 26.874 1.00 83.44 173 SER A CA 1
ATOM 1404 C C . SER A 1 173 ? -26.371 -10.740 27.333 1.00 83.44 173 SER A C 1
ATOM 1406 O O . SER A 1 173 ? -25.593 -11.304 28.098 1.00 83.44 173 SER A O 1
ATOM 1408 N N . ASP A 1 174 ? -27.397 -11.383 26.768 1.00 85.25 174 ASP A N 1
ATOM 1409 C CA . ASP A 1 174 ? -27.642 -12.828 26.922 1.00 85.25 174 ASP A CA 1
ATOM 1410 C C . ASP A 1 174 ? -26.681 -13.688 26.072 1.00 85.25 174 ASP A C 1
ATOM 1412 O O . ASP A 1 174 ? -26.798 -14.912 26.007 1.00 85.25 174 ASP A O 1
ATOM 1416 N N . SER A 1 175 ? -25.766 -13.059 25.332 1.00 82.44 175 SER A N 1
ATOM 1417 C CA . SER A 1 175 ? -24.826 -13.714 24.421 1.00 82.44 175 SER A CA 1
ATOM 1418 C C . SER A 1 175 ? -23.403 -13.220 24.658 1.00 82.44 175 SER A C 1
ATOM 1420 O O . SER A 1 175 ? -23.168 -12.017 24.758 1.00 82.44 175 SER A O 1
ATOM 1422 N N . ALA A 1 176 ? -22.450 -14.150 24.676 1.00 81.81 176 ALA A N 1
ATOM 1423 C CA . ALA A 1 176 ? -21.025 -13.861 24.770 1.00 81.81 176 ALA A CA 1
ATOM 1424 C C . ALA A 1 176 ? -20.284 -14.441 23.562 1.00 81.81 176 ALA A C 1
ATOM 1426 O O . ALA A 1 176 ? -20.635 -15.509 23.056 1.00 81.81 176 ALA A O 1
ATOM 1427 N N . VAL A 1 177 ? -19.247 -13.733 23.117 1.00 81.12 177 VAL A N 1
ATOM 1428 C CA . VAL A 1 177 ? -18.286 -14.227 22.127 1.00 81.12 177 VAL A CA 1
ATOM 1429 C C . VAL A 1 177 ? -17.027 -14.621 22.885 1.00 81.12 177 VAL A C 1
ATOM 1431 O O . VAL A 1 177 ? -16.478 -13.812 23.625 1.00 81.12 177 VAL A O 1
ATOM 1434 N N . ILE A 1 178 ? -16.592 -15.869 22.722 1.00 84.75 178 ILE A N 1
ATOM 1435 C CA . ILE A 1 178 ? -15.397 -16.402 23.376 1.00 84.75 178 ILE A CA 1
ATOM 1436 C C . ILE A 1 178 ? -14.415 -16.801 22.282 1.00 84.75 178 ILE A C 1
ATOM 1438 O O . ILE A 1 178 ? -14.757 -17.589 21.400 1.00 84.75 178 ILE A O 1
ATOM 1442 N N . ALA A 1 179 ? -13.202 -16.264 22.358 1.00 84.81 179 ALA A N 1
ATOM 1443 C CA . ALA A 1 179 ? -12.074 -16.694 21.549 1.00 84.81 179 ALA A CA 1
ATOM 1444 C C . ALA A 1 179 ? -11.076 -17.418 22.455 1.00 84.81 179 ALA A C 1
ATOM 1446 O O . ALA A 1 179 ? -10.725 -16.918 23.521 1.00 84.81 179 ALA A O 1
ATOM 1447 N N . VAL A 1 180 ? -10.644 -18.606 22.037 1.00 83.62 180 VAL A N 1
ATOM 1448 C CA . VAL A 1 180 ? -9.542 -19.314 22.692 1.00 83.62 180 VAL A CA 1
ATOM 1449 C C . VAL A 1 180 ? -8.256 -18.789 22.077 1.00 83.62 180 VAL A C 1
ATOM 1451 O O . VAL A 1 180 ? -8.098 -18.849 20.858 1.00 83.62 180 VAL A O 1
ATOM 1454 N N . ILE A 1 181 ? -7.375 -18.256 22.916 1.00 83.00 181 ILE A N 1
ATOM 1455 C CA . ILE A 1 181 ? -6.073 -17.737 22.504 1.00 83.00 181 ILE A CA 1
ATOM 1456 C C . ILE A 1 181 ? -4.970 -18.598 23.111 1.00 83.00 181 ILE A C 1
ATOM 1458 O O . ILE A 1 181 ? -5.136 -19.161 24.195 1.00 83.00 181 ILE A O 1
ATOM 1462 N N . GLU A 1 182 ? -3.848 -18.697 22.411 1.00 73.50 182 GLU A N 1
ATOM 1463 C CA . GLU A 1 182 ? -2.626 -19.263 22.970 1.00 73.50 182 GLU A CA 1
ATOM 1464 C C . GLU A 1 182 ? -1.798 -18.125 23.575 1.00 73.50 182 GLU A C 1
ATOM 1466 O O . GLU A 1 182 ? -1.627 -17.075 22.956 1.00 73.50 182 GLU A O 1
ATOM 1471 N N . GLU A 1 183 ? -1.270 -18.318 24.788 1.00 65.38 183 GLU A N 1
ATOM 1472 C CA . GLU A 1 183 ? -0.393 -17.325 25.434 1.00 65.38 183 GLU A CA 1
ATOM 1473 C C . GLU A 1 183 ? 0.922 -17.123 24.662 1.00 65.38 183 GLU A C 1
ATOM 1475 O O . GLU A 1 183 ? 1.577 -16.090 24.796 1.00 65.38 183 GLU A O 1
ATOM 1480 N N . LYS A 1 184 ? 1.332 -18.121 23.869 1.00 67.00 184 LYS A N 1
ATOM 1481 C CA . LYS A 1 184 ? 2.571 -18.117 23.092 1.00 67.00 184 LYS A CA 1
ATOM 1482 C C . LYS A 1 184 ? 2.316 -18.705 21.713 1.00 67.00 184 LYS A C 1
ATOM 1484 O O . LYS A 1 184 ? 2.083 -19.902 21.598 1.00 67.00 184 LYS A O 1
ATOM 1489 N N . PHE A 1 185 ? 2.438 -17.881 20.679 1.00 67.94 185 PHE A N 1
ATOM 1490 C CA . PHE A 1 185 ? 2.527 -18.373 19.310 1.00 67.94 185 PHE A CA 1
ATOM 1491 C C . PHE A 1 185 ? 3.965 -18.812 19.033 1.00 67.94 185 PHE A C 1
ATOM 1493 O O . PHE A 1 185 ? 4.863 -17.982 18.893 1.00 67.94 185 PHE A O 1
ATOM 1500 N N . GLU A 1 186 ? 4.204 -20.120 18.963 1.00 66.44 186 GLU A N 1
ATOM 1501 C CA . GLU A 1 186 ? 5.445 -20.634 18.384 1.00 66.44 186 GLU A CA 1
ATOM 1502 C C . GLU A 1 186 ? 5.323 -20.586 16.859 1.00 66.44 186 GLU A C 1
ATOM 1504 O O . GLU A 1 186 ? 4.792 -21.504 16.230 1.00 66.44 186 GLU A O 1
ATOM 1509 N N . GLU A 1 187 ? 5.810 -19.506 16.247 1.00 63.94 187 GLU A N 1
ATOM 1510 C CA . GLU A 1 187 ? 5.965 -19.460 14.796 1.00 63.94 187 GLU A CA 1
ATOM 1511 C C . GLU A 1 187 ? 7.067 -20.455 14.399 1.00 63.94 187 GLU A C 1
ATOM 1513 O O . GLU A 1 187 ? 8.267 -20.178 14.482 1.00 63.94 187 GLU A O 1
ATOM 1518 N N . LYS A 1 188 ? 6.664 -21.672 14.021 1.00 63.66 188 LYS A N 1
ATOM 1519 C CA . LYS A 1 188 ? 7.578 -22.677 13.475 1.00 63.66 188 LYS A CA 1
ATOM 1520 C C . LYS A 1 188 ? 8.028 -22.231 12.090 1.00 63.66 188 LYS A C 1
ATOM 1522 O O . LYS A 1 188 ? 7.449 -22.616 11.079 1.00 63.66 188 LYS A O 1
ATOM 1527 N N . MET A 1 189 ? 9.076 -21.419 12.050 1.00 64.94 189 MET A N 1
ATOM 1528 C CA . MET A 1 189 ? 9.767 -21.101 10.809 1.00 64.94 189 MET A CA 1
ATOM 1529 C C . MET A 1 189 ? 10.594 -22.309 10.363 1.00 64.94 189 MET A C 1
ATOM 1531 O O . MET A 1 189 ? 11.763 -22.462 10.718 1.00 64.94 189 MET A O 1
ATOM 1535 N N . GLU A 1 190 ? 9.973 -23.198 9.592 1.00 72.19 190 GLU A N 1
ATOM 1536 C CA . GLU A 1 190 ? 10.695 -24.243 8.872 1.00 72.19 190 GLU A CA 1
ATOM 1537 C C . GLU A 1 190 ? 11.439 -23.612 7.689 1.00 72.19 190 GLU A C 1
ATOM 1539 O O . GLU A 1 190 ? 10.852 -22.963 6.826 1.00 72.19 190 GLU A O 1
ATOM 1544 N N . THR A 1 191 ? 12.762 -23.771 7.665 1.00 73.62 191 THR A N 1
ATOM 1545 C CA . THR A 1 191 ? 13.591 -23.332 6.538 1.00 73.62 191 THR A CA 1
ATOM 1546 C C . THR A 1 191 ? 13.834 -24.525 5.620 1.00 73.62 191 THR A C 1
ATOM 1548 O O . THR A 1 191 ? 14.416 -25.519 6.051 1.00 73.62 191 THR A O 1
ATOM 1551 N N . PHE A 1 192 ? 13.436 -24.420 4.354 1.00 72.81 192 PHE A N 1
ATOM 1552 C CA . PHE A 1 192 ? 13.730 -25.403 3.307 1.00 72.81 192 PHE A CA 1
ATOM 1553 C C . PHE A 1 192 ? 14.694 -24.804 2.267 1.00 72.81 192 PHE A C 1
ATOM 1555 O O . PHE A 1 192 ? 14.860 -23.587 2.160 1.00 72.81 192 PHE A O 1
ATOM 1562 N N . SER A 1 193 ? 15.349 -25.667 1.491 1.00 78.81 193 SER A N 1
ATOM 1563 C CA . SER A 1 193 ? 16.197 -25.280 0.359 1.00 78.81 193 SER A CA 1
ATOM 1564 C C . SER A 1 193 ? 15.941 -26.233 -0.800 1.00 78.81 193 SER A C 1
ATOM 1566 O O . SER A 1 193 ? 16.060 -27.446 -0.636 1.00 78.81 193 SER A O 1
ATOM 1568 N N . ASN A 1 194 ? 15.604 -25.686 -1.967 1.00 77.88 194 ASN A N 1
ATOM 1569 C CA . ASN A 1 194 ? 15.294 -26.453 -3.169 1.00 77.88 194 ASN A CA 1
ATOM 1570 C C . ASN A 1 194 ? 15.987 -25.833 -4.391 1.00 77.88 194 ASN A C 1
ATOM 1572 O O . ASN A 1 194 ? 16.378 -24.666 -4.378 1.00 77.88 194 ASN A O 1
ATOM 1576 N N . THR A 1 195 ? 16.177 -26.621 -5.447 1.00 83.19 195 THR A N 1
ATOM 1577 C CA . THR A 1 195 ? 16.833 -26.199 -6.689 1.00 83.19 195 THR A CA 1
ATOM 1578 C C . THR A 1 195 ? 15.941 -26.513 -7.877 1.00 83.19 195 THR A C 1
ATOM 1580 O O . THR A 1 195 ? 15.492 -27.643 -8.050 1.00 83.19 195 THR A O 1
ATOM 1583 N N . ILE A 1 196 ? 15.734 -25.514 -8.733 1.00 82.88 196 ILE A N 1
ATOM 1584 C CA . ILE A 1 196 ? 15.021 -25.671 -9.997 1.00 82.88 196 ILE A CA 1
ATOM 1585 C C . ILE A 1 196 ? 16.019 -25.498 -11.136 1.00 82.88 196 ILE A C 1
ATOM 1587 O O . ILE A 1 196 ? 16.633 -24.442 -11.292 1.00 82.88 196 ILE A O 1
ATOM 1591 N N . GLU A 1 197 ? 16.171 -26.540 -11.948 1.00 87.19 197 GLU A N 1
ATOM 1592 C CA . GLU A 1 197 ? 17.010 -26.511 -13.141 1.00 87.19 197 GLU A CA 1
ATOM 1593 C C . GLU A 1 197 ? 16.153 -26.317 -14.390 1.00 87.19 197 GLU A C 1
ATOM 1595 O O . GLU A 1 197 ? 15.214 -27.070 -14.648 1.00 87.19 197 GLU A O 1
ATOM 1600 N N . ALA A 1 198 ? 16.503 -25.327 -15.209 1.00 84.44 198 ALA A N 1
ATOM 1601 C CA . ALA A 1 198 ? 15.801 -25.052 -16.453 1.00 84.44 198 ALA A CA 1
ATOM 1602 C C . ALA A 1 198 ? 16.791 -24.712 -17.576 1.00 84.44 198 ALA A C 1
ATOM 1604 O O . ALA A 1 198 ? 17.854 -24.134 -17.343 1.00 84.44 198 ALA A O 1
ATOM 1605 N N . ARG A 1 199 ? 16.459 -25.090 -18.817 1.00 85.88 199 ARG A N 1
ATOM 1606 C CA . ARG A 1 199 ? 17.322 -24.881 -19.992 1.00 85.88 199 ARG A CA 1
ATOM 1607 C C . ARG A 1 199 ? 16.694 -23.883 -20.948 1.00 85.88 199 ARG A C 1
ATOM 1609 O O . ARG A 1 199 ? 15.626 -24.132 -21.497 1.00 85.88 199 ARG A O 1
ATOM 1616 N N . LEU A 1 200 ? 17.393 -22.782 -21.197 1.00 83.94 200 LEU A N 1
ATOM 1617 C CA . LEU A 1 200 ? 16.959 -21.782 -22.166 1.00 83.94 200 LEU A CA 1
ATOM 1618 C C . LEU A 1 200 ? 17.213 -22.269 -23.602 1.00 83.94 200 LEU A C 1
ATOM 1620 O O . LEU A 1 200 ? 18.298 -22.782 -23.890 1.00 83.94 200 LEU A O 1
ATOM 1624 N N . PRO A 1 201 ? 16.251 -22.100 -24.528 1.00 79.56 201 PRO A N 1
ATOM 1625 C CA . PRO A 1 201 ? 16.468 -22.442 -25.925 1.00 79.56 201 PRO A CA 1
ATOM 1626 C C . PRO A 1 201 ? 17.551 -21.531 -26.532 1.00 79.56 201 PRO A C 1
ATOM 1628 O O . PRO A 1 201 ? 17.540 -20.322 -26.278 1.00 79.56 201 PRO A O 1
ATOM 1631 N N . PRO A 1 202 ? 18.462 -22.062 -27.372 1.00 82.31 202 PRO A N 1
ATOM 1632 C CA . PRO A 1 202 ? 19.509 -21.274 -28.014 1.00 82.31 202 PRO A CA 1
ATOM 1633 C C . PRO A 1 202 ? 18.890 -20.397 -29.105 1.00 82.31 202 PRO A C 1
ATOM 1635 O O . PRO A 1 202 ? 18.797 -20.770 -30.275 1.00 82.31 202 PRO A O 1
ATOM 1638 N N . ARG A 1 203 ? 18.421 -19.217 -28.711 1.00 90.19 203 ARG A N 1
ATOM 1639 C CA . ARG A 1 203 ? 17.782 -18.248 -29.596 1.00 90.19 203 ARG A CA 1
ATOM 1640 C C . ARG A 1 203 ? 18.433 -16.881 -29.407 1.00 90.19 203 ARG A C 1
ATOM 1642 O O . ARG A 1 203 ? 18.899 -16.543 -28.326 1.00 90.19 203 ARG A O 1
ATOM 1649 N N . LYS A 1 204 ? 18.502 -16.096 -30.483 1.00 93.81 204 LYS A N 1
ATOM 1650 C CA . LYS A 1 204 ? 19.060 -14.740 -30.442 1.00 93.81 204 LYS A CA 1
ATOM 1651 C C . LYS A 1 204 ? 18.002 -13.728 -30.010 1.00 93.81 204 LYS A C 1
ATOM 1653 O O . LYS A 1 204 ? 16.816 -13.888 -30.323 1.00 93.81 204 LYS A O 1
ATOM 1658 N N . VAL A 1 205 ? 18.461 -12.668 -29.350 1.00 95.56 205 VAL A N 1
ATOM 1659 C CA . VAL A 1 205 ? 17.661 -11.462 -29.123 1.00 95.56 205 VAL A CA 1
ATOM 1660 C C . VAL A 1 205 ? 17.220 -10.918 -30.481 1.00 95.56 205 VAL A C 1
ATOM 1662 O O . VAL A 1 205 ? 18.043 -10.770 -31.387 1.00 95.56 205 VAL A O 1
ATOM 1665 N N . LYS A 1 206 ? 15.918 -10.678 -30.644 1.00 95.94 206 LYS A N 1
ATOM 1666 C CA . LYS A 1 206 ? 15.364 -10.083 -31.867 1.00 95.94 206 LYS A CA 1
ATOM 1667 C C . LYS A 1 206 ? 15.208 -8.585 -31.650 1.00 95.94 206 LYS A C 1
ATOM 1669 O O . LYS A 1 206 ? 14.625 -8.184 -30.652 1.00 95.94 206 LYS A O 1
ATOM 1674 N N . ILE A 1 207 ? 15.718 -7.793 -32.585 1.00 96.31 207 ILE A N 1
ATOM 1675 C CA . ILE A 1 207 ? 15.693 -6.330 -32.538 1.00 96.31 207 ILE A CA 1
ATOM 1676 C C . ILE A 1 207 ? 14.741 -5.831 -33.625 1.00 96.31 207 ILE A C 1
ATOM 1678 O O . ILE A 1 207 ? 14.804 -6.301 -34.764 1.00 96.31 207 ILE A O 1
ATOM 1682 N N . ILE A 1 208 ? 13.840 -4.921 -33.267 1.00 96.31 208 ILE A N 1
ATOM 1683 C CA . ILE A 1 208 ? 12.874 -4.293 -34.172 1.00 96.31 208 ILE A CA 1
ATOM 1684 C C . ILE A 1 208 ? 12.968 -2.784 -33.972 1.00 96.31 208 ILE A C 1
ATOM 1686 O O . ILE A 1 208 ? 12.884 -2.322 -32.840 1.00 96.31 208 ILE A O 1
ATOM 1690 N N . THR A 1 209 ? 13.121 -2.021 -35.050 1.00 93.94 209 THR A N 1
ATOM 1691 C CA . THR A 1 209 ? 13.254 -0.563 -34.983 1.00 93.94 209 THR A CA 1
ATOM 1692 C C . THR A 1 209 ? 12.089 0.144 -35.667 1.00 93.94 209 THR A C 1
ATOM 1694 O O . THR A 1 209 ? 11.547 -0.327 -36.670 1.00 93.94 209 THR A O 1
ATOM 1697 N N . PHE A 1 210 ? 11.697 1.288 -35.112 1.00 94.19 210 PHE A N 1
ATOM 1698 C CA . PHE A 1 210 ? 10.647 2.156 -35.629 1.00 94.19 210 PHE A CA 1
ATOM 1699 C C . PHE A 1 210 ? 11.104 3.607 -35.634 1.00 94.19 210 PHE A C 1
ATOM 1701 O O . PHE A 1 210 ? 11.828 4.042 -34.744 1.00 94.19 210 PHE A O 1
ATOM 1708 N N . GLU A 1 211 ? 10.581 4.365 -36.591 1.00 91.06 211 GLU A N 1
ATOM 1709 C CA . GLU A 1 211 ? 10.717 5.816 -36.643 1.00 91.06 211 GLU A CA 1
ATOM 1710 C C . GLU A 1 211 ? 9.347 6.480 -36.467 1.00 91.06 211 GLU A C 1
ATOM 1712 O O . GLU A 1 211 ? 8.342 6.060 -37.064 1.00 91.06 211 GLU A O 1
ATOM 1717 N N . PHE A 1 212 ? 9.321 7.536 -35.658 1.00 88.88 212 PHE A N 1
ATOM 1718 C CA . PHE A 1 212 ? 8.165 8.384 -35.407 1.00 88.88 212 PHE A CA 1
ATOM 1719 C C . PHE A 1 212 ? 8.516 9.845 -35.705 1.00 88.88 212 PHE A C 1
ATOM 1721 O O . PHE A 1 212 ? 9.474 10.368 -35.130 1.00 88.88 212 PHE A O 1
ATOM 1728 N N . PRO A 1 213 ? 7.747 10.537 -36.561 1.00 87.44 213 PRO A N 1
ATOM 1729 C CA . PRO A 1 213 ? 7.937 11.965 -36.759 1.00 87.44 213 PRO A CA 1
ATOM 1730 C C . PRO A 1 213 ? 7.483 12.743 -35.519 1.00 87.44 213 PRO A C 1
ATOM 1732 O O . PRO A 1 213 ? 6.523 12.356 -34.845 1.00 87.44 213 PRO A O 1
ATOM 1735 N N . GLN A 1 214 ? 8.129 13.873 -35.248 1.00 82.88 214 GLN A N 1
ATOM 1736 C CA . GLN A 1 214 ? 7.654 14.849 -34.270 1.00 82.88 214 GLN A CA 1
ATOM 1737 C C . GLN A 1 214 ? 6.286 15.403 -34.679 1.00 82.88 214 GLN A C 1
ATOM 1739 O O . GLN A 1 214 ? 6.039 15.694 -35.851 1.00 82.88 214 GLN A O 1
ATOM 1744 N N . THR A 1 215 ? 5.392 15.575 -33.710 1.00 79.44 215 THR A N 1
ATOM 1745 C CA . THR A 1 215 ? 4.033 16.084 -33.948 1.00 79.44 215 THR A CA 1
ATOM 1746 C C . THR A 1 215 ? 3.648 17.262 -33.064 1.00 79.44 215 THR A C 1
ATOM 1748 O O . THR A 1 215 ? 2.772 18.026 -33.470 1.00 79.44 215 THR A O 1
ATOM 1751 N N . ASN A 1 216 ? 4.280 17.433 -31.899 1.00 73.50 216 ASN A N 1
ATOM 1752 C CA . ASN A 1 216 ? 3.914 18.373 -30.840 1.00 73.50 216 ASN A CA 1
ATOM 1753 C C . ASN A 1 216 ? 2.412 18.311 -30.514 1.00 73.50 216 ASN A C 1
ATOM 1755 O O . ASN A 1 216 ? 1.731 19.334 -30.404 1.00 73.50 216 ASN A O 1
ATOM 1759 N N . LYS A 1 217 ? 1.868 17.093 -30.436 1.00 74.19 217 LYS A N 1
ATOM 1760 C CA . LYS A 1 217 ? 0.456 16.809 -30.179 1.00 74.19 217 LYS A CA 1
ATOM 1761 C C . LYS A 1 217 ? 0.340 15.747 -29.097 1.00 74.19 217 LYS A C 1
ATOM 1763 O O . LYS A 1 217 ? 1.038 14.743 -29.107 1.00 74.19 217 LYS A O 1
ATOM 1768 N N . LEU A 1 218 ? -0.666 15.920 -28.243 1.00 76.00 218 LEU A N 1
ATOM 1769 C CA . LEU A 1 218 ? -1.013 14.950 -27.200 1.00 76.00 218 LEU A CA 1
ATOM 1770 C C . LEU A 1 218 ? -1.563 13.624 -27.750 1.00 76.00 218 LEU A C 1
ATOM 1772 O O . LEU A 1 218 ? -1.722 12.671 -26.996 1.00 76.00 218 LEU A O 1
ATOM 1776 N N . ASN A 1 219 ? -1.877 13.557 -29.047 1.00 83.38 219 ASN A N 1
ATOM 1777 C CA . ASN A 1 219 ? -2.390 12.339 -29.657 1.00 83.38 219 ASN A CA 1
ATOM 1778 C C . ASN A 1 219 ?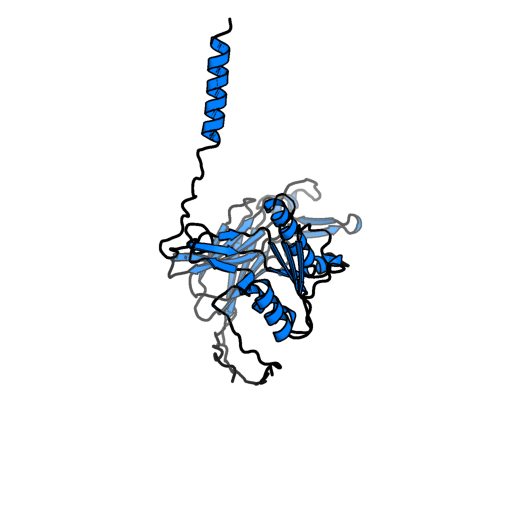 -1.237 11.357 -29.913 1.00 83.38 219 ASN A C 1
ATOM 1780 O O . ASN A 1 219 ? -0.335 11.695 -30.684 1.00 83.38 219 ASN A O 1
ATOM 1784 N N . PRO A 1 220 ? -1.285 10.143 -29.342 1.00 87.31 220 PRO A N 1
ATOM 1785 C CA . PRO A 1 220 ? -0.255 9.142 -29.558 1.00 87.31 220 PRO A CA 1
ATOM 1786 C C . PRO A 1 220 ? -0.241 8.655 -31.007 1.00 87.31 220 PRO A C 1
ATOM 1788 O O . PRO A 1 220 ? -1.280 8.436 -31.639 1.00 87.31 220 PRO A O 1
ATOM 1791 N N . GLN A 1 221 ? 0.964 8.438 -31.515 1.00 93.56 221 GLN A N 1
ATOM 1792 C CA . GLN A 1 221 ? 1.220 7.711 -32.749 1.00 93.56 221 GLN A CA 1
ATOM 1793 C C . GLN A 1 221 ? 1.499 6.250 -32.420 1.00 93.56 221 GLN A C 1
ATOM 1795 O O . GLN A 1 221 ? 2.126 5.958 -31.407 1.00 93.56 221 GLN A O 1
ATOM 1800 N N . TYR A 1 222 ? 1.087 5.329 -33.292 1.00 96.25 222 TYR A N 1
ATOM 1801 C CA . TYR A 1 222 ? 1.227 3.897 -33.037 1.00 96.25 222 TYR A CA 1
ATOM 1802 C C . TYR A 1 222 ? 1.923 3.161 -34.179 1.00 96.25 222 TYR A C 1
ATOM 1804 O O . TYR A 1 222 ? 1.642 3.404 -35.356 1.00 96.25 222 TYR A O 1
ATOM 1812 N N . LYS A 1 223 ? 2.785 2.207 -33.819 1.00 97.31 223 LYS A N 1
ATOM 1813 C CA . LYS A 1 223 ? 3.343 1.198 -34.727 1.00 97.31 223 LYS A CA 1
ATOM 1814 C C . LYS A 1 223 ? 3.094 -0.182 -34.142 1.00 97.31 223 LYS A C 1
ATOM 1816 O O . LYS A 1 223 ? 3.292 -0.405 -32.951 1.00 97.31 223 LYS A O 1
ATOM 1821 N N . GLU A 1 224 ? 2.620 -1.093 -34.977 1.00 97.44 224 GLU A N 1
ATOM 1822 C CA . GLU A 1 224 ? 2.332 -2.469 -34.581 1.00 97.44 224 GLU A CA 1
ATOM 1823 C C . GLU A 1 224 ? 3.436 -3.412 -35.046 1.00 97.44 224 GLU A C 1
ATOM 1825 O O . GLU A 1 224 ? 4.084 -3.166 -36.065 1.00 97.44 224 GLU A O 1
ATOM 1830 N N . PHE A 1 225 ? 3.634 -4.489 -34.294 1.00 97.19 225 PHE A N 1
ATOM 1831 C CA . PHE A 1 225 ? 4.604 -5.532 -34.597 1.00 97.19 225 PHE A CA 1
ATOM 1832 C C . PHE A 1 225 ? 4.191 -6.866 -33.989 1.00 97.19 225 PHE A C 1
ATOM 1834 O O . PHE A 1 225 ? 3.391 -6.911 -33.058 1.00 97.19 225 PHE A O 1
ATOM 1841 N N . ASP A 1 226 ? 4.767 -7.950 -34.502 1.00 96.75 226 ASP A N 1
ATOM 1842 C CA . ASP A 1 226 ? 4.484 -9.297 -34.018 1.00 96.75 226 ASP A CA 1
ATOM 1843 C C . ASP A 1 226 ? 5.622 -9.842 -33.151 1.00 96.75 226 ASP A C 1
ATOM 1845 O O . ASP A 1 226 ? 6.799 -9.849 -33.543 1.00 96.75 226 ASP A O 1
ATOM 1849 N N . VAL A 1 227 ? 5.245 -10.352 -31.979 1.00 96.25 227 VAL A N 1
ATOM 1850 C CA . VAL A 1 227 ? 6.115 -11.076 -31.051 1.00 96.25 227 VAL A CA 1
ATOM 1851 C C . VAL A 1 227 ? 5.929 -12.581 -31.276 1.00 96.25 227 VAL A C 1
ATOM 1853 O O . VAL A 1 227 ? 4.855 -13.109 -30.985 1.00 96.25 227 VAL A O 1
ATOM 1856 N N . PRO A 1 228 ? 6.942 -13.299 -31.797 1.00 93.62 228 PRO A N 1
ATOM 1857 C CA . PRO A 1 228 ? 6.847 -14.740 -32.016 1.00 93.62 228 PRO A CA 1
ATOM 1858 C C . PRO A 1 228 ? 6.785 -15.531 -30.705 1.00 93.62 228 PRO A C 1
ATOM 1860 O O . PRO A 1 228 ? 7.273 -15.083 -29.666 1.00 93.62 228 PRO A O 1
ATOM 1863 N N . GLU A 1 229 ? 6.284 -16.763 -30.771 1.00 92.00 229 GLU A N 1
ATOM 1864 C CA . GLU A 1 229 ? 6.364 -17.705 -29.649 1.00 92.00 229 GLU A CA 1
ATOM 1865 C C . GLU A 1 229 ? 7.811 -17.973 -29.236 1.00 92.00 229 GLU A C 1
ATOM 1867 O O . GLU A 1 229 ? 8.680 -18.086 -30.100 1.00 92.00 229 GLU A O 1
ATOM 1872 N N . GLY A 1 230 ? 8.069 -18.129 -27.933 1.00 91.56 230 GLY A N 1
ATOM 1873 C CA . GLY A 1 230 ? 9.388 -18.433 -27.354 1.00 91.56 230 GLY A CA 1
ATOM 1874 C C . GLY A 1 230 ? 10.218 -17.209 -26.944 1.00 91.56 230 GLY A C 1
ATOM 1875 O O . GLY A 1 230 ? 11.371 -17.356 -26.543 1.00 91.56 230 GLY A O 1
ATOM 1876 N N . TYR A 1 231 ? 9.652 -16.006 -27.054 1.00 94.44 231 TYR A N 1
ATOM 1877 C CA . TYR A 1 231 ? 10.154 -14.798 -26.399 1.00 94.44 231 TYR A CA 1
ATOM 1878 C C . TYR A 1 231 ? 9.339 -14.543 -25.130 1.00 94.44 231 TYR A C 1
ATOM 1880 O O . TYR A 1 231 ? 8.117 -14.679 -25.161 1.00 94.44 231 TYR A O 1
ATOM 1888 N N . LYS A 1 232 ? 10.009 -14.218 -24.021 1.00 94.94 232 LYS A N 1
ATOM 1889 C CA . LYS A 1 232 ? 9.366 -14.057 -22.701 1.00 94.94 232 LYS A CA 1
ATOM 1890 C C . LYS A 1 232 ? 9.586 -12.701 -22.064 1.00 94.94 232 LYS A C 1
ATOM 1892 O O . LYS A 1 232 ? 8.891 -12.350 -21.119 1.00 94.94 232 LYS A O 1
ATOM 1897 N N . TYR A 1 233 ? 10.491 -11.910 -22.618 1.00 95.50 233 TYR A N 1
ATOM 1898 C CA . TYR A 1 233 ? 10.792 -10.597 -22.089 1.00 95.50 233 TYR A CA 1
ATOM 1899 C C . TYR A 1 233 ? 11.014 -9.605 -23.227 1.00 95.50 233 TYR A C 1
ATOM 1901 O O . TYR A 1 233 ? 11.575 -9.956 -24.269 1.00 95.50 233 TYR A O 1
ATOM 1909 N N . ILE A 1 234 ? 10.507 -8.391 -23.048 1.00 96.94 234 ILE A N 1
ATOM 1910 C CA . ILE A 1 234 ? 10.538 -7.317 -24.035 1.00 96.94 234 ILE A CA 1
ATOM 1911 C C . ILE A 1 234 ? 11.100 -6.053 -23.394 1.00 96.94 234 ILE A C 1
ATOM 1913 O O . ILE A 1 234 ? 10.692 -5.653 -22.303 1.00 96.94 234 ILE A O 1
ATOM 1917 N N . GLU A 1 235 ? 12.019 -5.419 -24.108 1.00 95.69 235 GLU A N 1
ATOM 1918 C CA . GLU A 1 235 ? 12.523 -4.089 -23.792 1.00 95.69 235 GLU A CA 1
ATOM 1919 C C . GLU A 1 235 ? 12.187 -3.154 -24.941 1.00 95.69 235 GLU A C 1
ATOM 1921 O O . GLU A 1 235 ? 12.345 -3.529 -26.102 1.00 95.69 235 GLU A O 1
ATOM 1926 N N . ALA A 1 236 ? 11.707 -1.957 -24.628 1.00 94.06 236 ALA A N 1
ATOM 1927 C CA . ALA A 1 236 ? 11.460 -0.914 -25.607 1.00 94.06 236 ALA A CA 1
ATOM 1928 C C . ALA A 1 236 ? 12.137 0.375 -25.152 1.00 94.06 236 ALA A C 1
ATOM 1930 O O . ALA A 1 236 ? 11.877 0.856 -24.051 1.00 94.06 236 ALA A O 1
ATOM 1931 N N . HIS A 1 237 ? 12.978 0.935 -26.011 1.00 89.62 237 HIS A N 1
ATOM 1932 C CA . HIS A 1 237 ? 13.723 2.157 -25.750 1.00 89.62 237 HIS A CA 1
ATOM 1933 C C . HIS A 1 237 ? 13.480 3.163 -26.867 1.00 89.62 237 HIS A C 1
ATOM 1935 O O . HIS A 1 237 ? 13.580 2.816 -28.041 1.00 89.62 237 HIS A O 1
ATOM 1941 N N . GLY A 1 238 ? 13.155 4.403 -26.505 1.00 86.25 238 GLY A N 1
ATOM 1942 C CA . GLY A 1 238 ? 13.052 5.510 -27.449 1.00 86.25 238 GLY A CA 1
ATOM 1943 C C . GLY A 1 238 ? 14.199 6.509 -27.308 1.00 86.25 238 GLY A C 1
ATOM 1944 O O . GLY A 1 238 ? 14.546 6.899 -26.195 1.00 86.25 238 GLY A O 1
ATOM 1945 N N . TRP A 1 239 ? 14.686 7.064 -28.416 1.00 81.69 239 TRP A N 1
ATOM 1946 C CA . TRP A 1 239 ? 15.659 8.166 -28.441 1.00 81.69 239 TRP A CA 1
ATOM 1947 C C . TRP A 1 239 ? 15.486 9.054 -29.674 1.00 81.69 239 TRP A C 1
ATOM 1949 O O . TRP A 1 239 ? 14.797 8.698 -30.625 1.00 81.69 239 TRP A O 1
ATOM 1959 N N . TRP A 1 240 ? 16.126 10.217 -29.693 1.00 79.69 240 TRP A N 1
ATOM 1960 C CA . TRP A 1 240 ? 16.329 10.979 -30.923 1.00 79.69 240 TRP A CA 1
ATOM 1961 C C . TRP A 1 240 ? 17.741 11.545 -30.958 1.00 79.69 240 TRP A C 1
ATOM 1963 O O . TRP A 1 240 ? 18.364 11.755 -29.921 1.00 79.69 240 TRP A O 1
ATOM 1973 N N . ALA A 1 241 ? 18.260 11.778 -32.161 1.00 74.31 241 ALA A N 1
ATOM 1974 C CA . ALA A 1 241 ? 19.548 12.435 -32.311 1.00 74.31 241 ALA A CA 1
ATOM 1975 C C . ALA A 1 241 ? 19.436 13.887 -31.830 1.00 74.31 241 ALA A C 1
ATOM 1977 O O . ALA A 1 241 ? 18.643 14.663 -32.372 1.00 74.31 241 ALA A O 1
ATOM 1978 N N . ALA A 1 242 ? 20.231 14.245 -30.825 1.00 72.06 242 ALA A N 1
ATOM 1979 C CA . ALA A 1 242 ? 20.284 15.594 -30.290 1.00 72.06 242 ALA A CA 1
ATOM 1980 C C . ALA A 1 242 ? 21.692 15.950 -29.817 1.00 72.06 242 ALA A C 1
ATOM 1982 O O . ALA A 1 242 ? 22.469 15.091 -29.407 1.00 72.06 242 ALA A O 1
ATOM 1983 N N . ILE A 1 243 ? 22.001 17.238 -29.866 1.00 70.19 243 ILE A N 1
ATOM 1984 C CA . ILE A 1 243 ? 23.183 17.825 -29.252 1.00 70.19 243 ILE A CA 1
ATOM 1985 C C . ILE A 1 243 ? 22.780 18.278 -27.853 1.00 70.19 243 ILE A C 1
ATOM 1987 O O . ILE A 1 243 ? 21.832 19.049 -27.715 1.00 70.19 243 ILE A O 1
ATOM 1991 N N . SER A 1 244 ? 23.508 17.800 -26.849 1.00 70.94 244 SER A N 1
ATOM 1992 C CA . SER A 1 244 ? 23.369 18.172 -25.443 1.00 70.94 244 SER A CA 1
ATOM 1993 C C . SER A 1 244 ? 24.532 19.076 -25.044 1.00 70.94 244 SER A C 1
ATOM 1995 O O . SER A 1 244 ? 25.687 18.712 -25.265 1.00 70.94 244 SER A O 1
ATOM 1997 N N . ILE A 1 245 ? 24.240 20.255 -24.497 1.00 72.31 245 ILE A N 1
ATOM 1998 C CA . ILE A 1 245 ? 25.235 21.261 -24.117 1.00 72.31 245 ILE A CA 1
ATOM 1999 C C . ILE A 1 245 ? 25.006 21.658 -22.662 1.00 72.31 245 ILE A C 1
ATOM 2001 O O . ILE A 1 245 ? 24.006 22.305 -22.343 1.00 72.31 245 ILE A O 1
ATOM 2005 N N . ASP A 1 246 ? 25.974 21.324 -21.815 1.00 73.88 246 ASP A N 1
ATOM 2006 C CA . ASP A 1 246 ? 26.079 21.839 -20.455 1.00 73.88 246 ASP A CA 1
ATOM 2007 C C . ASP A 1 246 ? 26.816 23.179 -20.464 1.00 73.88 246 ASP A C 1
ATOM 2009 O O . ASP A 1 246 ? 27.914 23.316 -21.008 1.00 73.88 246 ASP A O 1
ATOM 2013 N N . ILE A 1 247 ? 26.188 24.197 -19.883 1.00 76.56 247 ILE A N 1
ATOM 2014 C CA . ILE A 1 247 ? 26.765 25.525 -19.708 1.00 76.56 247 ILE A CA 1
ATOM 2015 C C . ILE A 1 247 ? 26.939 25.756 -18.209 1.00 76.56 247 ILE A C 1
ATOM 2017 O O . ILE A 1 247 ? 26.100 26.388 -17.560 1.00 76.56 247 ILE A O 1
ATOM 2021 N N . ASP A 1 248 ? 28.047 25.239 -17.674 1.00 74.56 248 ASP A N 1
ATOM 2022 C CA . ASP A 1 248 ? 28.356 25.204 -16.237 1.00 74.56 248 ASP A CA 1
ATOM 2023 C C . ASP A 1 248 ? 28.220 26.574 -15.557 1.00 74.56 248 ASP A C 1
ATOM 2025 O O . ASP A 1 248 ? 27.656 26.689 -14.472 1.00 74.56 248 ASP A O 1
ATOM 2029 N N . PHE A 1 249 ? 28.673 27.646 -16.215 1.00 72.62 249 PHE A N 1
ATOM 2030 C CA . PHE A 1 249 ? 28.632 29.001 -15.651 1.00 72.62 249 PHE A CA 1
ATOM 2031 C C . PHE A 1 249 ? 27.230 29.639 -15.642 1.00 72.62 249 PHE A C 1
ATOM 2033 O O . PHE A 1 249 ? 27.023 30.637 -14.953 1.00 72.62 249 PHE A O 1
ATOM 2040 N N . LEU A 1 250 ? 26.273 29.092 -16.400 1.00 69.69 250 LEU A N 1
ATOM 2041 C CA . LEU A 1 250 ? 24.860 29.499 -16.379 1.00 69.69 250 LEU A CA 1
ATOM 2042 C C . LEU A 1 250 ? 23.979 28.486 -15.643 1.00 69.69 250 LEU A C 1
ATOM 2044 O O . LEU A 1 250 ? 22.757 28.646 -15.660 1.00 69.69 250 LEU A O 1
ATOM 2048 N N . TYR A 1 251 ? 24.567 27.436 -15.053 1.00 67.75 251 TYR A N 1
ATOM 2049 C CA . TYR A 1 251 ? 23.838 26.301 -14.479 1.00 67.75 251 TYR A CA 1
ATOM 2050 C C . TYR A 1 251 ? 22.714 25.809 -15.411 1.00 67.75 251 TYR A C 1
ATOM 2052 O O . TYR A 1 251 ? 21.591 25.559 -14.975 1.00 67.75 251 TYR A O 1
ATOM 2060 N N . SER A 1 252 ? 22.988 25.774 -16.720 1.00 67.38 252 SER A N 1
ATOM 2061 C CA . SER A 1 252 ? 21.974 25.569 -17.760 1.00 67.38 252 SER A CA 1
ATOM 2062 C C . SER A 1 252 ? 22.340 24.404 -18.667 1.00 67.38 252 SER A C 1
ATOM 2064 O O . SER A 1 252 ? 23.483 24.288 -19.095 1.00 67.38 252 SER A O 1
ATOM 2066 N N . HIS A 1 253 ? 21.339 23.595 -19.008 1.00 70.31 253 HIS A N 1
ATOM 2067 C CA . HIS A 1 253 ? 21.456 22.451 -19.907 1.00 70.31 253 HIS A CA 1
ATOM 2068 C C . HIS A 1 253 ? 20.563 22.659 -21.136 1.00 70.31 253 HIS A C 1
ATOM 2070 O O . HIS A 1 253 ? 19.365 22.931 -20.998 1.00 70.31 253 HIS A O 1
ATOM 2076 N N . ILE A 1 254 ? 21.138 22.560 -22.335 1.00 71.88 254 ILE A N 1
ATOM 2077 C CA . ILE A 1 254 ? 20.458 22.847 -23.605 1.00 71.88 254 ILE A CA 1
ATOM 2078 C C . ILE A 1 254 ? 20.492 21.613 -24.508 1.00 71.88 254 ILE A C 1
ATOM 2080 O O . ILE A 1 254 ? 21.562 21.076 -24.777 1.00 71.88 254 ILE A O 1
ATOM 2084 N N . ILE A 1 255 ? 19.331 21.224 -25.051 1.00 70.56 255 ILE A N 1
ATOM 2085 C CA . ILE A 1 255 ? 19.205 20.144 -26.041 1.00 70.56 255 ILE A CA 1
ATOM 2086 C C . ILE A 1 255 ? 18.662 20.668 -27.369 1.00 70.56 255 ILE A C 1
ATOM 2088 O O . ILE A 1 255 ? 17.631 21.344 -27.407 1.00 70.56 255 ILE A O 1
ATOM 2092 N N . ILE A 1 256 ? 19.343 20.335 -28.471 1.00 69.50 256 ILE A N 1
ATOM 2093 C CA . ILE A 1 256 ? 18.977 20.758 -29.829 1.00 69.50 256 ILE A CA 1
ATOM 2094 C C . ILE A 1 256 ? 19.067 19.574 -30.812 1.00 69.50 256 ILE A C 1
ATOM 2096 O O . ILE A 1 256 ? 20.149 19.014 -30.973 1.00 69.50 256 ILE A O 1
ATOM 2100 N N . PRO A 1 257 ? 17.992 19.233 -31.549 1.00 70.75 257 PRO A N 1
ATOM 2101 C CA . PRO A 1 257 ? 16.634 19.754 -31.404 1.00 70.75 257 PRO A CA 1
ATOM 2102 C C . PRO A 1 257 ? 15.956 19.232 -30.127 1.00 70.75 257 PRO A C 1
ATOM 2104 O O . PRO A 1 257 ? 16.204 18.107 -29.691 1.00 70.75 257 PRO A O 1
ATOM 2107 N N . ALA A 1 258 ? 15.081 20.048 -29.537 1.00 73.25 258 ALA A N 1
ATOM 2108 C CA . ALA A 1 258 ? 14.293 19.646 -28.378 1.00 73.25 258 ALA A CA 1
ATOM 2109 C C . ALA A 1 258 ? 13.168 18.684 -28.791 1.00 73.25 258 ALA A C 1
ATOM 2111 O O . ALA A 1 258 ? 12.472 18.910 -29.785 1.00 73.25 258 ALA A O 1
ATOM 2112 N N . GLY A 1 259 ? 12.975 17.642 -27.991 1.00 74.94 259 GLY A N 1
ATOM 2113 C CA . GLY A 1 259 ? 11.881 16.688 -28.109 1.00 74.94 259 GLY A CA 1
ATOM 2114 C C . GLY A 1 259 ? 11.346 16.340 -26.726 1.00 74.94 259 GLY A C 1
ATOM 2115 O O . GLY A 1 259 ? 12.065 16.467 -25.735 1.00 74.94 259 GLY A O 1
ATOM 2116 N N . ASN A 1 260 ? 10.083 15.934 -26.643 1.00 77.19 260 ASN A N 1
ATOM 2117 C CA . ASN A 1 260 ? 9.479 15.491 -25.392 1.00 77.19 260 ASN A CA 1
ATOM 2118 C C . ASN A 1 260 ? 8.581 14.281 -25.645 1.00 77.19 260 ASN A C 1
ATOM 2120 O O . ASN A 1 260 ? 7.404 14.423 -25.982 1.00 77.19 260 ASN A O 1
ATOM 2124 N N . LYS A 1 261 ? 9.179 13.094 -25.540 1.00 80.06 261 LYS A N 1
ATOM 2125 C CA . LYS A 1 261 ? 8.534 11.829 -25.874 1.00 80.06 261 LYS A CA 1
ATOM 2126 C C . LYS A 1 261 ? 8.058 11.102 -24.625 1.00 80.06 261 LYS A C 1
ATOM 2128 O O . LYS A 1 261 ? 8.837 10.887 -23.699 1.00 80.06 261 LYS A O 1
ATOM 2133 N N . ASP A 1 262 ? 6.842 10.594 -24.712 1.00 87.75 262 ASP A N 1
ATOM 2134 C CA . ASP A 1 262 ? 6.336 9.558 -23.826 1.00 87.75 262 ASP A CA 1
ATOM 2135 C C . ASP A 1 262 ? 6.171 8.279 -24.635 1.00 87.75 262 ASP A C 1
ATOM 2137 O O . ASP A 1 262 ? 5.568 8.290 -25.714 1.00 87.75 262 ASP A O 1
ATOM 2141 N N . LEU A 1 263 ? 6.700 7.176 -24.116 1.00 90.62 263 LEU A N 1
ATOM 2142 C CA . LEU A 1 263 ? 6.643 5.874 -24.765 1.00 90.62 263 LEU A CA 1
ATOM 2143 C C . LEU A 1 263 ? 5.608 5.004 -24.052 1.00 90.62 263 LEU A C 1
ATOM 2145 O O . LEU A 1 263 ? 5.532 4.986 -22.824 1.00 90.62 263 LEU A O 1
ATOM 2149 N N . GLN A 1 264 ? 4.812 4.259 -24.811 1.00 94.81 264 GLN A N 1
ATOM 2150 C CA . GLN A 1 264 ? 3.848 3.302 -24.273 1.00 94.81 264 GLN A CA 1
ATOM 2151 C C . GLN A 1 264 ? 3.966 1.964 -25.000 1.00 94.81 264 GLN A C 1
ATOM 2153 O O . GLN A 1 264 ? 4.136 1.919 -26.215 1.00 94.81 264 GLN A O 1
ATOM 2158 N N . LEU A 1 265 ? 3.826 0.861 -24.272 1.00 96.69 265 LEU A N 1
ATOM 2159 C CA . LEU A 1 265 ? 3.874 -0.492 -24.815 1.00 96.69 265 LEU A CA 1
ATOM 2160 C C . LEU A 1 265 ? 2.552 -1.208 -24.547 1.00 96.69 265 LEU A C 1
ATOM 2162 O O . LEU A 1 265 ? 2.055 -1.223 -23.418 1.00 96.69 265 LEU A O 1
ATOM 2166 N N . TYR A 1 266 ? 2.003 -1.832 -25.586 1.00 97.19 266 TYR A N 1
ATOM 2167 C CA . TYR A 1 266 ? 0.738 -2.550 -25.533 1.00 97.19 266 TYR A CA 1
ATOM 2168 C C . TYR A 1 266 ? 0.875 -3.967 -26.080 1.00 97.19 266 TYR A C 1
ATOM 2170 O O . TYR A 1 266 ? 1.525 -4.191 -27.104 1.00 97.19 266 TYR A O 1
ATOM 2178 N N . CYS A 1 267 ? 0.158 -4.897 -25.457 1.00 96.50 267 CYS A N 1
ATOM 2179 C CA . CYS A 1 267 ? -0.099 -6.226 -25.997 1.00 96.50 267 CYS A CA 1
ATOM 2180 C C . CYS A 1 267 ? -1.581 -6.358 -26.379 1.00 96.50 267 CYS A C 1
ATOM 2182 O O . CYS A 1 267 ? -2.459 -5.722 -25.781 1.00 96.50 267 CYS A O 1
ATOM 2184 N N . LYS A 1 268 ? -1.880 -7.152 -27.408 1.00 96.06 268 LYS A N 1
ATOM 2185 C CA . LYS A 1 268 ? -3.260 -7.447 -27.799 1.00 96.06 268 LYS A CA 1
ATOM 2186 C C . LYS A 1 268 ? -3.775 -8.647 -27.003 1.00 96.06 268 LYS A C 1
ATOM 2188 O O . LYS A 1 268 ? -3.292 -9.761 -27.167 1.00 96.06 268 LYS A O 1
ATOM 2193 N N . ASP A 1 269 ? -4.815 -8.443 -26.202 1.00 90.56 269 ASP A N 1
ATOM 2194 C CA . ASP A 1 269 ? -5.611 -9.539 -25.651 1.00 90.56 269 ASP A CA 1
ATOM 2195 C C . ASP A 1 269 ? -6.497 -10.101 -26.765 1.00 90.56 269 ASP A C 1
ATOM 2197 O O . ASP A 1 269 ? -7.515 -9.507 -27.136 1.00 90.56 269 ASP A O 1
ATOM 2201 N N . VAL A 1 270 ? -6.089 -11.246 -27.312 1.00 84.56 270 VAL A N 1
ATOM 2202 C CA . VAL A 1 270 ? -6.798 -11.930 -28.402 1.00 84.56 270 VAL A CA 1
ATOM 2203 C C . VAL A 1 270 ? -8.190 -12.397 -27.964 1.00 84.56 270 VAL A C 1
ATOM 2205 O O . VAL A 1 270 ? -9.115 -12.378 -28.770 1.00 84.56 270 VAL A O 1
ATOM 2208 N N . ARG A 1 271 ? -8.382 -12.767 -26.688 1.00 84.75 271 ARG A N 1
ATOM 2209 C CA . ARG A 1 271 ? -9.678 -13.268 -26.196 1.00 84.75 271 ARG A CA 1
ATOM 2210 C C . ARG A 1 271 ? -10.715 -12.157 -26.107 1.00 84.75 271 ARG A C 1
ATOM 2212 O O . ARG A 1 271 ? -11.894 -12.397 -26.349 1.00 84.75 271 ARG A O 1
ATOM 2219 N N . ARG A 1 272 ? -10.282 -10.955 -25.724 1.00 86.38 272 ARG A N 1
ATOM 2220 C CA . ARG A 1 272 ? -11.165 -9.790 -25.538 1.00 86.38 272 ARG A CA 1
ATOM 2221 C C . ARG A 1 272 ? -11.140 -8.811 -26.709 1.00 86.38 272 ARG A C 1
ATOM 2223 O O . ARG A 1 272 ? -11.845 -7.808 -26.652 1.00 86.38 272 ARG A O 1
ATOM 2230 N N . ASP A 1 273 ? -10.313 -9.077 -27.718 1.00 89.12 273 ASP A N 1
ATOM 2231 C CA . ASP A 1 273 ? -10.017 -8.199 -28.852 1.00 89.12 273 ASP A CA 1
ATOM 2232 C C . ASP A 1 273 ? -9.654 -6.758 -28.428 1.00 89.12 273 ASP A C 1
ATOM 2234 O O . ASP A 1 273 ? -10.014 -5.764 -29.061 1.00 89.12 273 ASP A O 1
ATOM 2238 N N . ARG A 1 274 ? -8.883 -6.606 -27.346 1.00 93.38 274 ARG A N 1
ATOM 2239 C CA . ARG A 1 274 ? -8.534 -5.293 -26.767 1.00 93.38 274 ARG A CA 1
ATOM 2240 C C . ARG A 1 274 ? -7.034 -5.119 -26.604 1.00 93.38 274 ARG A C 1
ATOM 2242 O O . ARG A 1 274 ? -6.307 -6.081 -26.402 1.00 93.38 274 ARG A O 1
ATOM 2249 N N . TRP A 1 275 ? -6.579 -3.876 -26.701 1.00 94.44 275 TRP A N 1
ATOM 2250 C CA . TRP A 1 275 ? -5.203 -3.514 -26.374 1.00 94.44 275 TRP A CA 1
ATOM 2251 C C . TRP A 1 275 ? -5.082 -3.293 -24.870 1.00 94.44 275 TRP A C 1
ATOM 2253 O O . TRP A 1 275 ? -5.892 -2.571 -24.289 1.00 94.44 275 TRP A O 1
ATOM 2263 N N . ILE A 1 276 ? -4.078 -3.911 -24.260 1.00 94.56 276 ILE A N 1
ATOM 2264 C CA . ILE A 1 276 ? -3.737 -3.741 -22.850 1.00 94.56 276 ILE A CA 1
ATOM 2265 C C . ILE A 1 276 ? -2.391 -3.034 -22.794 1.00 94.56 276 ILE A C 1
ATOM 2267 O O . ILE A 1 276 ? -1.429 -3.493 -23.406 1.00 94.56 276 ILE A O 1
ATOM 2271 N N . GLN A 1 277 ? -2.327 -1.908 -22.084 1.00 95.44 277 GLN A N 1
ATOM 2272 C CA . GLN A 1 277 ? -1.060 -1.237 -21.817 1.00 95.44 277 GLN A CA 1
ATOM 2273 C C . GLN A 1 277 ? -0.296 -2.037 -20.766 1.00 95.44 277 GLN A C 1
ATOM 2275 O O . GLN A 1 277 ? -0.810 -2.256 -19.672 1.00 95.44 277 GLN A O 1
ATOM 2280 N N . VAL A 1 278 ? 0.915 -2.468 -21.102 1.00 95.06 278 VAL A N 1
ATOM 2281 C CA . VAL A 1 278 ? 1.772 -3.277 -20.218 1.00 95.06 278 VAL A CA 1
ATOM 2282 C C . VAL A 1 278 ? 2.959 -2.492 -19.669 1.00 95.06 278 VAL A C 1
ATOM 2284 O O . VAL A 1 278 ? 3.657 -2.964 -18.779 1.00 95.06 278 VAL A O 1
ATOM 2287 N N . GLY A 1 279 ? 3.184 -1.291 -20.197 1.00 93.31 279 GLY A N 1
ATOM 2288 C CA . GLY A 1 279 ? 4.184 -0.360 -19.706 1.00 93.31 279 GLY A CA 1
ATOM 2289 C C . GLY A 1 279 ? 4.008 1.010 -20.345 1.00 93.31 279 GLY A C 1
ATOM 2290 O O . GLY A 1 279 ? 3.498 1.129 -21.461 1.00 93.31 279 GLY A O 1
ATOM 2291 N N . ALA A 1 280 ? 4.413 2.044 -19.624 1.00 92.00 280 ALA A N 1
ATOM 2292 C CA . ALA A 1 280 ? 4.547 3.391 -20.145 1.00 92.00 280 ALA A CA 1
ATOM 2293 C C . ALA A 1 280 ? 5.644 4.113 -19.371 1.00 92.00 280 ALA A C 1
ATOM 2295 O O . ALA A 1 280 ? 5.837 3.859 -18.183 1.00 92.00 280 ALA A O 1
ATOM 2296 N N . VAL A 1 281 ? 6.330 5.015 -20.053 1.00 87.69 281 VAL A N 1
ATOM 2297 C CA . VAL A 1 281 ? 7.304 5.922 -19.463 1.00 87.69 281 VAL A CA 1
ATOM 2298 C C . VAL A 1 281 ? 6.985 7.323 -19.954 1.00 87.69 281 VAL A C 1
ATOM 2300 O O . VAL A 1 281 ? 6.769 7.537 -21.150 1.00 87.69 281 VAL A O 1
ATOM 2303 N N . ALA A 1 282 ? 6.896 8.245 -19.003 1.00 77.62 282 ALA A N 1
ATOM 2304 C CA . ALA A 1 282 ? 6.624 9.644 -19.258 1.00 77.62 282 ALA A CA 1
ATOM 2305 C C . ALA A 1 282 ? 7.780 10.471 -18.714 1.00 77.62 282 ALA A C 1
ATOM 2307 O O . ALA A 1 282 ? 8.115 10.364 -17.531 1.00 77.62 282 ALA A O 1
ATOM 2308 N N . LEU A 1 283 ? 8.390 11.276 -19.576 1.00 67.31 283 LEU A N 1
ATOM 2309 C CA . LEU A 1 283 ? 9.503 12.129 -19.188 1.00 67.31 283 LEU A CA 1
ATOM 2310 C C . LEU A 1 283 ? 8.985 13.549 -18.990 1.00 67.31 283 LEU A C 1
ATOM 2312 O O . LEU A 1 283 ? 8.436 14.174 -19.889 1.00 67.31 283 LEU A O 1
ATOM 2316 N N . ASN A 1 284 ? 9.182 14.096 -17.791 1.00 56.09 284 ASN A N 1
ATOM 2317 C CA . ASN A 1 284 ? 8.757 15.464 -17.479 1.00 56.09 284 ASN A CA 1
ATOM 2318 C C . ASN A 1 284 ? 9.774 16.527 -17.952 1.00 56.09 284 ASN A C 1
ATOM 2320 O O . ASN A 1 284 ? 9.677 17.695 -17.578 1.00 56.09 284 ASN A O 1
ATOM 2324 N N . SER A 1 285 ? 10.786 16.139 -18.736 1.00 60.03 285 SER A N 1
ATOM 2325 C CA . SER A 1 285 ? 11.848 17.041 -19.180 1.00 60.03 285 SER A CA 1
ATOM 2326 C C . SER A 1 285 ? 12.376 16.671 -20.572 1.00 60.03 285 SER A C 1
ATOM 2328 O O . SER A 1 285 ? 12.701 15.508 -20.811 1.00 60.03 285 SER A O 1
ATOM 2330 N N . PRO A 1 286 ? 12.550 17.650 -21.483 1.00 58.41 286 PRO A N 1
ATOM 2331 C CA . PRO A 1 286 ? 13.154 17.439 -22.802 1.00 58.41 286 PRO A CA 1
ATOM 2332 C C . PRO A 1 286 ? 14.685 17.241 -22.758 1.00 58.41 286 PRO A C 1
ATOM 2334 O O . PRO A 1 286 ? 15.331 17.224 -23.804 1.00 58.41 286 PRO A O 1
ATOM 2337 N N . GLN A 1 287 ? 15.276 17.124 -21.562 1.00 58.72 287 GLN A N 1
ATOM 2338 C CA . GLN A 1 287 ? 16.722 17.149 -21.296 1.00 58.72 287 GLN A CA 1
ATOM 2339 C C . GLN A 1 287 ? 17.435 15.794 -21.463 1.00 58.72 287 GLN A C 1
ATOM 2341 O O . GLN A 1 287 ? 18.607 15.682 -21.139 1.00 58.72 287 GLN A O 1
ATOM 2346 N N . PHE A 1 288 ? 16.772 14.762 -21.992 1.00 59.22 288 PHE A N 1
ATOM 2347 C CA . PHE A 1 288 ? 17.329 13.398 -22.005 1.00 59.22 288 PHE A CA 1
ATOM 2348 C C . PHE A 1 288 ? 17.291 12.741 -23.392 1.00 59.22 288 PHE A C 1
ATOM 2350 O O . PHE A 1 288 ? 17.035 11.548 -23.541 1.00 59.22 288 PHE A O 1
ATOM 2357 N N . GLY A 1 289 ? 17.510 13.535 -24.447 1.00 56.25 289 GLY A N 1
ATOM 2358 C CA . GLY A 1 289 ? 17.222 13.140 -25.832 1.00 56.25 289 GLY A CA 1
ATOM 2359 C C . GLY A 1 289 ? 17.833 11.828 -26.320 1.00 56.25 289 GLY A C 1
ATOM 2360 O O . GLY A 1 289 ? 17.154 11.051 -27.001 1.00 56.25 289 GLY A O 1
ATOM 2361 N N . MET A 1 290 ? 19.071 11.552 -25.914 1.00 57.50 290 MET A N 1
ATOM 2362 C CA . MET A 1 290 ? 19.817 10.346 -26.278 1.00 57.50 290 MET A CA 1
ATOM 2363 C C . MET A 1 290 ? 20.012 9.358 -25.125 1.00 57.50 290 MET A C 1
ATOM 2365 O O . MET A 1 290 ? 20.709 8.364 -25.319 1.00 57.50 290 MET A O 1
ATOM 2369 N N . ASP A 1 291 ? 19.430 9.604 -23.951 1.00 64.88 291 ASP A N 1
ATOM 2370 C CA . ASP A 1 291 ? 19.648 8.716 -22.813 1.00 64.88 291 ASP A CA 1
ATOM 2371 C C . ASP A 1 291 ? 18.961 7.350 -23.057 1.00 64.88 291 ASP A C 1
ATOM 2373 O O . ASP A 1 291 ? 17.741 7.305 -23.295 1.00 64.88 291 ASP A O 1
ATOM 2377 N N . PRO A 1 292 ? 19.728 6.238 -23.072 1.00 57.19 292 PRO A N 1
ATOM 2378 C CA . PRO A 1 292 ? 19.203 4.898 -23.288 1.00 57.19 292 PRO A CA 1
ATOM 2379 C C . PRO A 1 292 ? 18.285 4.386 -22.169 1.00 57.19 292 PRO A C 1
ATOM 2381 O O . PRO A 1 292 ? 17.452 3.512 -22.413 1.00 57.19 292 PRO A O 1
ATOM 2384 N N . GLU A 1 293 ? 18.408 4.930 -20.961 1.00 65.00 293 GLU A N 1
ATOM 2385 C CA . GLU A 1 293 ? 17.734 4.414 -19.768 1.00 65.00 293 GLU A CA 1
ATOM 2386 C C . GLU A 1 293 ? 16.477 5.219 -19.399 1.00 65.00 293 GLU A C 1
ATOM 2388 O O . GLU A 1 293 ? 15.559 4.686 -18.780 1.00 65.00 293 GLU A O 1
ATOM 2393 N N . GLU A 1 294 ? 16.380 6.479 -19.830 1.00 67.31 294 GLU A N 1
ATOM 2394 C CA . GLU A 1 294 ? 15.308 7.390 -19.396 1.00 67.31 294 GLU A CA 1
ATOM 2395 C C . GLU A 1 294 ? 13.944 7.081 -20.037 1.00 67.31 294 GLU A C 1
ATOM 2397 O O . GLU A 1 294 ? 12.914 7.101 -19.371 1.00 67.31 294 GLU A O 1
ATOM 2402 N N . ALA A 1 295 ? 13.902 6.740 -21.330 1.00 73.62 295 ALA A N 1
ATOM 2403 C CA . ALA A 1 295 ? 12.667 6.340 -22.021 1.00 73.62 295 ALA A CA 1
ATOM 2404 C C . ALA A 1 295 ? 12.641 4.829 -22.276 1.00 73.62 295 ALA A C 1
ATOM 2406 O O . ALA A 1 295 ? 12.496 4.384 -23.420 1.00 73.62 295 ALA A O 1
ATOM 2407 N N . HIS A 1 296 ? 12.821 4.058 -21.203 1.00 84.75 296 HIS A N 1
ATOM 2408 C CA . HIS A 1 296 ? 13.003 2.614 -21.248 1.00 84.75 296 HIS A CA 1
ATOM 2409 C C . HIS A 1 296 ? 11.833 1.864 -20.589 1.00 84.75 296 HIS A C 1
ATOM 2411 O O . HIS A 1 296 ? 11.510 2.066 -19.421 1.00 84.75 296 HIS A O 1
ATOM 2417 N N . ILE A 1 297 ? 11.202 0.947 -21.325 1.00 92.50 297 ILE A N 1
ATOM 2418 C CA . ILE A 1 297 ? 10.141 0.062 -20.828 1.00 92.50 297 ILE A CA 1
ATOM 2419 C C . ILE A 1 297 ? 10.665 -1.369 -20.806 1.00 92.50 297 ILE A C 1
ATOM 2421 O O . ILE A 1 297 ? 11.195 -1.858 -21.799 1.00 92.50 297 ILE A O 1
ATOM 2425 N N . LYS A 1 298 ? 10.453 -2.054 -19.683 1.00 94.31 298 LYS A N 1
ATOM 2426 C CA . LYS A 1 298 ? 10.738 -3.478 -19.477 1.00 94.31 298 LYS A CA 1
ATOM 2427 C C . LYS A 1 298 ? 9.426 -4.189 -19.172 1.00 94.31 298 LYS A C 1
ATOM 2429 O O . LYS A 1 298 ? 8.668 -3.718 -18.326 1.00 94.31 298 LYS A O 1
ATOM 2434 N N . SER A 1 299 ? 9.123 -5.288 -19.856 1.00 95.12 299 SER A N 1
ATOM 2435 C CA . SER A 1 299 ? 7.892 -6.040 -19.594 1.00 95.12 299 SER A CA 1
ATOM 2436 C C . SER A 1 299 ? 8.037 -7.529 -19.898 1.00 95.12 299 SER A C 1
ATOM 2438 O O . SER A 1 299 ? 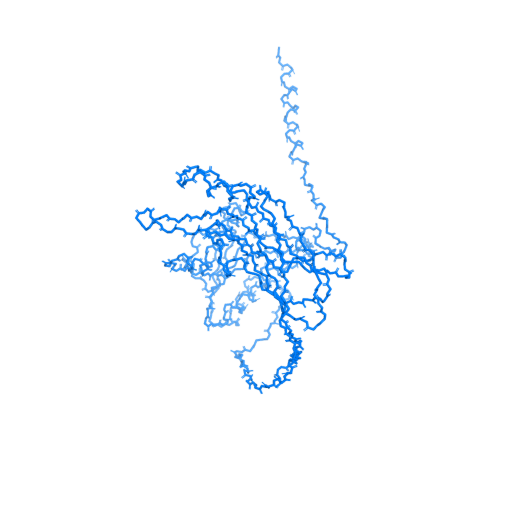8.871 -7.949 -20.702 1.00 95.12 299 SER A O 1
ATOM 2440 N N . TYR A 1 300 ? 7.192 -8.334 -19.261 1.00 94.88 300 TYR A N 1
ATOM 2441 C CA . TYR A 1 300 ? 7.018 -9.741 -19.597 1.00 94.88 300 TYR A CA 1
ATOM 2442 C C . TYR A 1 300 ? 6.150 -9.883 -20.858 1.00 94.88 300 TYR A C 1
ATOM 2444 O O . TYR A 1 300 ? 5.192 -9.135 -21.069 1.00 94.88 300 TYR A O 1
ATOM 2452 N N . VAL A 1 301 ? 6.453 -10.868 -21.705 1.00 94.75 301 VAL A N 1
ATOM 2453 C CA . VAL A 1 301 ? 5.633 -11.171 -22.887 1.00 94.75 301 VAL A CA 1
ATOM 2454 C C . VAL A 1 301 ? 4.438 -12.026 -22.467 1.00 94.75 301 VAL A C 1
ATOM 2456 O O . VAL A 1 301 ? 4.487 -13.252 -22.501 1.00 94.75 301 VAL A O 1
ATOM 2459 N N . TYR A 1 302 ? 3.339 -11.362 -22.105 1.00 90.44 302 TYR A N 1
ATOM 2460 C CA . TYR A 1 302 ? 2.101 -12.025 -21.673 1.00 90.44 302 TYR A CA 1
ATOM 2461 C C . TYR A 1 302 ? 1.492 -12.943 -22.736 1.00 90.44 302 TYR A C 1
ATOM 2463 O O . TYR A 1 302 ? 0.946 -13.993 -22.411 1.00 90.44 302 TYR A O 1
ATOM 2471 N N . THR A 1 303 ? 1.555 -12.539 -24.007 1.00 90.81 303 THR A N 1
ATOM 2472 C CA . THR A 1 303 ? 1.051 -13.329 -25.134 1.00 90.81 303 THR A CA 1
ATOM 2473 C C . THR A 1 303 ? 1.935 -13.134 -26.369 1.00 90.81 303 THR A C 1
ATOM 2475 O O . THR A 1 303 ? 2.304 -11.998 -26.687 1.00 90.81 303 THR A O 1
ATOM 2478 N N . PRO A 1 304 ? 2.277 -14.213 -27.095 1.00 92.25 304 PRO A N 1
ATOM 2479 C CA . PRO A 1 304 ? 2.748 -14.108 -28.472 1.00 92.25 304 PRO A CA 1
ATOM 2480 C C . PRO A 1 304 ? 1.668 -13.485 -29.372 1.00 92.25 304 PRO A C 1
ATOM 2482 O O . PRO A 1 304 ? 0.475 -13.599 -29.092 1.00 92.25 304 PRO A O 1
ATOM 2485 N N . GLY A 1 305 ? 2.074 -12.860 -30.476 1.00 94.50 305 GLY A N 1
ATOM 2486 C CA . GLY A 1 305 ? 1.167 -12.253 -31.454 1.00 94.50 305 GLY A CA 1
ATOM 2487 C C . GLY A 1 305 ? 1.325 -10.740 -31.554 1.00 94.50 305 GLY A C 1
ATOM 2488 O O . GLY A 1 305 ? 2.448 -10.240 -31.530 1.00 94.50 305 GLY A O 1
ATOM 2489 N N . ARG A 1 306 ? 0.210 -10.013 -31.693 1.00 96.88 306 ARG A N 1
ATOM 2490 C CA . ARG A 1 306 ? 0.219 -8.577 -32.016 1.00 96.88 306 ARG A CA 1
ATOM 2491 C C . ARG A 1 306 ? 0.534 -7.713 -30.802 1.00 96.88 306 ARG A C 1
ATOM 2493 O O . ARG A 1 306 ? -0.162 -7.742 -29.786 1.00 96.88 306 ARG A O 1
ATOM 2500 N N . TRP A 1 307 ? 1.546 -6.883 -30.967 1.00 97.81 307 TRP A N 1
ATOM 2501 C CA . TRP A 1 307 ? 1.991 -5.871 -30.026 1.00 97.81 307 TRP A CA 1
ATOM 2502 C C . TRP A 1 307 ? 2.007 -4.510 -30.706 1.00 97.81 307 TRP A C 1
ATOM 2504 O O . TRP A 1 307 ? 1.936 -4.388 -31.933 1.00 97.81 307 TRP A O 1
ATOM 2514 N N . ARG A 1 308 ? 2.042 -3.461 -29.894 1.00 96.81 308 ARG A N 1
ATOM 2515 C CA . ARG A 1 308 ? 2.025 -2.089 -30.379 1.00 96.81 308 ARG A CA 1
ATOM 2516 C C . ARG A 1 308 ? 2.869 -1.216 -29.479 1.00 96.81 308 ARG A C 1
ATOM 2518 O O . ARG A 1 308 ? 2.744 -1.275 -28.259 1.00 96.81 308 ARG A O 1
ATOM 2525 N N . ILE A 1 309 ? 3.673 -0.369 -30.100 1.00 96.25 309 ILE A N 1
ATOM 2526 C CA . ILE A 1 309 ? 4.352 0.724 -29.428 1.00 96.25 309 ILE A CA 1
ATOM 2527 C C . ILE A 1 309 ? 3.631 2.035 -29.751 1.00 96.25 309 ILE A C 1
ATOM 2529 O O . ILE A 1 309 ? 3.248 2.284 -30.899 1.00 96.25 309 ILE A O 1
ATOM 2533 N N . GLY A 1 310 ? 3.375 2.820 -28.712 1.00 94.12 310 GLY A N 1
ATOM 2534 C CA . GLY A 1 310 ? 2.834 4.167 -28.764 1.00 94.12 310 GLY A CA 1
ATOM 2535 C C . GLY A 1 310 ? 3.916 5.189 -28.453 1.00 94.12 310 GLY A C 1
ATOM 2536 O O . GLY A 1 310 ? 4.769 4.942 -27.600 1.00 94.12 310 GLY A O 1
ATOM 2537 N N . LEU A 1 311 ? 3.877 6.318 -29.153 1.00 91.38 311 LEU A N 1
ATOM 2538 C CA . LEU A 1 311 ? 4.702 7.478 -28.854 1.00 91.38 311 LEU A CA 1
ATOM 2539 C C . LEU A 1 311 ? 3.835 8.735 -28.862 1.00 91.38 311 LEU A C 1
ATOM 2541 O O . LEU A 1 311 ? 3.211 9.059 -29.878 1.00 91.38 311 LEU A O 1
ATOM 2545 N N . THR A 1 312 ? 3.824 9.447 -27.740 1.00 88.38 312 THR A N 1
ATOM 2546 C CA . THR A 1 312 ? 3.216 10.777 -27.616 1.00 88.38 312 THR A CA 1
ATOM 2547 C C . THR A 1 312 ? 4.318 11.818 -27.578 1.00 88.38 312 THR A C 1
ATOM 2549 O O . THR A 1 312 ? 5.346 11.605 -26.945 1.00 88.38 312 THR A O 1
ATOM 2552 N N . ASP A 1 313 ? 4.104 12.943 -28.250 1.00 80.75 313 ASP A N 1
ATOM 2553 C CA . ASP A 1 313 ? 5.082 14.021 -28.340 1.00 80.75 313 ASP A CA 1
ATOM 2554 C C . ASP A 1 313 ? 4.482 15.315 -27.786 1.00 80.75 313 ASP A C 1
ATOM 2556 O O . ASP A 1 313 ? 3.648 15.963 -28.428 1.00 80.75 313 ASP A O 1
ATOM 2560 N N . PHE A 1 314 ? 4.860 15.660 -26.556 1.00 73.31 314 PHE A N 1
ATOM 2561 C CA . PHE A 1 314 ? 4.291 16.797 -25.844 1.00 73.31 314 PHE A CA 1
ATOM 2562 C C . PHE A 1 314 ? 4.783 18.126 -26.427 1.00 73.31 314 PHE A C 1
ATOM 2564 O O . PHE A 1 314 ? 5.980 18.291 -26.660 1.00 73.31 314 PHE A O 1
ATOM 2571 N N . PRO A 1 315 ? 3.899 19.132 -26.585 1.00 60.69 315 PRO A N 1
ATOM 2572 C CA . PRO A 1 315 ? 4.328 20.459 -27.001 1.00 60.69 315 PRO A CA 1
ATOM 2573 C C . PRO A 1 315 ? 5.295 21.057 -25.967 1.00 60.69 315 PRO A C 1
ATOM 2575 O O . PRO A 1 315 ? 4.900 21.392 -24.848 1.00 60.69 315 PRO A O 1
ATOM 2578 N N . THR A 1 316 ? 6.564 21.233 -26.332 1.00 56.41 316 THR A N 1
ATOM 2579 C CA . THR A 1 316 ? 7.531 21.971 -25.509 1.00 56.41 316 THR A CA 1
ATOM 2580 C C . THR A 1 316 ? 7.253 23.472 -25.626 1.00 56.41 316 THR A C 1
ATOM 2582 O O . THR A 1 316 ? 7.233 24.010 -26.734 1.00 56.41 316 THR A O 1
ATOM 2585 N N . LYS A 1 317 ? 7.021 24.174 -24.505 1.00 41.75 317 LYS A N 1
ATOM 2586 C CA . LYS A 1 317 ? 6.825 25.637 -24.507 1.00 41.75 317 LYS A CA 1
ATOM 2587 C C . LYS A 1 317 ? 8.063 26.328 -25.089 1.00 41.75 317 LYS A C 1
ATOM 2589 O O . LYS A 1 317 ? 9.157 26.196 -24.552 1.00 41.75 317 LYS A O 1
ATOM 2594 N N . GLY A 1 318 ? 7.879 27.074 -26.176 1.00 38.66 318 GLY A N 1
ATOM 2595 C CA . GLY A 1 318 ? 8.940 27.862 -26.793 1.00 38.66 318 GLY A CA 1
ATOM 2596 C C . GLY A 1 318 ? 9.198 29.163 -26.035 1.00 38.66 318 GLY A C 1
ATOM 2597 O O . GLY A 1 318 ? 8.310 30.008 -25.949 1.00 38.66 318 GLY A O 1
ATOM 2598 N N . SER A 1 319 ? 10.432 29.345 -25.572 1.00 32.50 319 SER A N 1
ATOM 2599 C CA . SER A 1 319 ? 10.991 30.643 -25.180 1.00 32.50 319 SER A CA 1
ATOM 2600 C C . SER A 1 319 ? 12.326 30.800 -25.920 1.00 32.50 319 SER A C 1
ATOM 2602 O O . SER A 1 319 ? 13.310 30.154 -25.581 1.00 32.50 319 SER A O 1
ATOM 2604 N N . PHE A 1 320 ? 12.315 31.566 -27.014 1.00 33.31 320 PHE A N 1
ATOM 2605 C CA . PHE A 1 320 ? 13.403 31.734 -27.995 1.00 33.31 320 PHE A CA 1
ATOM 2606 C C . PHE A 1 320 ? 14.757 32.175 -27.399 1.00 33.31 320 PHE A C 1
ATOM 2608 O O . PHE A 1 320 ? 14.764 33.075 -26.567 1.00 33.31 320 PHE A O 1
ATOM 2615 N N . ASN A 1 321 ? 15.881 31.657 -27.937 1.00 30.08 321 ASN A N 1
ATOM 2616 C CA . ASN A 1 321 ? 17.103 32.414 -28.303 1.00 30.08 321 ASN A CA 1
ATOM 2617 C C . ASN A 1 321 ? 18.044 31.585 -29.224 1.00 30.08 321 ASN A C 1
ATOM 2619 O O . ASN A 1 321 ? 18.035 30.359 -29.181 1.00 30.08 321 ASN A O 1
ATOM 2623 N N . ARG A 1 322 ? 18.802 32.255 -30.114 1.00 36.25 322 ARG A N 1
ATOM 2624 C CA . ARG A 1 322 ? 19.444 31.710 -31.341 1.00 36.25 322 ARG A CA 1
ATOM 2625 C C . ARG A 1 322 ? 20.977 31.819 -31.317 1.00 36.25 322 ARG A C 1
ATOM 2627 O O . ARG A 1 322 ? 21.449 32.935 -31.144 1.00 36.25 322 ARG A O 1
ATOM 2634 N N . TYR A 1 323 ? 21.717 30.756 -31.681 1.00 33.38 323 TYR A N 1
ATOM 2635 C CA . TYR A 1 323 ? 23.140 30.827 -32.094 1.00 33.38 323 TYR A CA 1
ATOM 2636 C C . TYR A 1 323 ? 23.521 29.734 -33.127 1.00 33.38 323 TYR A C 1
ATOM 2638 O O . TYR A 1 323 ? 23.080 28.597 -32.997 1.00 33.38 323 TYR A O 1
ATOM 2646 N N . GLY A 1 324 ? 24.316 30.083 -34.155 1.00 35.19 324 GLY A N 1
ATOM 2647 C CA . GLY A 1 324 ? 24.793 29.189 -35.238 1.00 35.19 324 GLY A CA 1
ATOM 2648 C C . GLY A 1 324 ? 24.633 29.769 -36.661 1.00 35.19 324 GLY A C 1
ATOM 2649 O O . GLY A 1 324 ? 23.817 30.672 -36.875 1.00 35.19 324 GLY A O 1
ATOM 2650 N N . THR A 1 325 ? 25.412 29.288 -37.643 1.00 46.44 325 THR A N 1
ATOM 2651 C CA . THR A 1 325 ? 25.343 29.753 -39.048 1.00 46.44 325 THR A CA 1
ATOM 2652 C C . THR A 1 325 ? 24.133 29.175 -39.796 1.00 46.44 325 THR A C 1
ATOM 2654 O O . THR A 1 325 ? 23.552 28.153 -39.438 1.00 46.44 325 THR A O 1
ATOM 2657 N N . PHE A 1 326 ? 23.713 29.876 -40.853 1.00 45.94 326 PHE A N 1
ATOM 2658 C CA . PHE A 1 326 ? 22.409 29.702 -41.505 1.00 45.94 326 PHE A CA 1
ATOM 2659 C C . PHE A 1 326 ? 22.190 28.335 -42.181 1.00 45.94 326 PHE A C 1
ATOM 2661 O O . PHE A 1 326 ? 21.041 27.947 -42.344 1.00 45.94 326 PHE A O 1
ATOM 2668 N N . GLY A 1 327 ? 23.248 27.621 -42.585 1.00 45.44 327 GLY A N 1
ATOM 2669 C CA . GLY A 1 327 ? 23.139 26.381 -43.370 1.00 45.44 327 GLY A CA 1
ATOM 2670 C C . GLY A 1 327 ? 22.868 25.123 -42.539 1.00 45.44 327 GLY A C 1
ATOM 2671 O O . GLY A 1 327 ? 22.042 24.295 -42.914 1.00 45.44 327 GLY A O 1
ATOM 2672 N N . GLU A 1 328 ? 23.514 25.001 -41.382 1.00 43.16 328 GLU A N 1
ATOM 2673 C CA . GLU A 1 328 ? 23.437 23.810 -40.520 1.00 43.16 328 GLU A CA 1
ATOM 2674 C C . GLU A 1 328 ? 22.166 23.811 -39.659 1.00 43.16 328 GLU A C 1
ATOM 2676 O O . GLU A 1 328 ? 21.539 22.770 -39.455 1.00 43.16 328 GLU A O 1
ATOM 2681 N N . LEU A 1 329 ? 21.703 25.003 -39.266 1.00 46.88 329 LEU A N 1
ATOM 2682 C CA . LEU A 1 329 ? 20.389 25.208 -38.659 1.00 46.88 329 LEU A CA 1
ATOM 2683 C C . LEU A 1 329 ? 19.265 24.793 -39.629 1.00 46.88 329 LEU A C 1
ATOM 2685 O O . LEU A 1 329 ? 18.278 24.197 -39.209 1.00 46.88 329 LEU A O 1
ATOM 2689 N N . LEU A 1 330 ? 19.423 25.064 -40.932 1.00 48.81 330 LEU A N 1
ATOM 2690 C CA . LEU A 1 330 ? 18.398 24.812 -41.948 1.00 48.81 330 LEU A CA 1
ATOM 2691 C C . LEU A 1 330 ? 18.135 23.310 -42.143 1.00 48.81 330 LEU A C 1
ATOM 2693 O O . LEU A 1 330 ? 16.982 22.908 -42.187 1.00 48.81 330 LEU A O 1
ATOM 2697 N N . SER A 1 331 ? 19.169 22.464 -42.192 1.00 47.44 331 SER A N 1
ATOM 2698 C CA . SER A 1 331 ? 19.012 21.009 -42.387 1.00 47.44 331 SER A CA 1
ATOM 2699 C C . SER A 1 331 ? 18.175 20.341 -41.285 1.00 47.44 331 SER A C 1
ATOM 2701 O O . SER A 1 331 ? 17.269 19.561 -41.581 1.00 47.44 331 SER A O 1
ATOM 2703 N N . ASN A 1 332 ? 18.438 20.683 -40.019 1.00 43.72 332 ASN A N 1
ATOM 2704 C CA . ASN A 1 332 ? 17.719 20.120 -38.871 1.00 43.72 332 ASN A CA 1
ATOM 2705 C C . ASN A 1 332 ? 16.375 20.829 -38.597 1.00 43.72 332 ASN A C 1
ATOM 2707 O O . ASN A 1 332 ? 15.458 20.204 -38.071 1.00 43.72 332 ASN A O 1
ATOM 2711 N N . LEU A 1 333 ? 16.202 22.089 -39.022 1.00 49.16 333 LEU A N 1
ATOM 2712 C CA . LEU A 1 333 ? 14.903 22.783 -39.015 1.00 49.16 333 LEU A CA 1
ATOM 2713 C C . LEU A 1 333 ? 13.952 22.325 -40.134 1.00 49.16 333 LEU A C 1
ATOM 2715 O O . LEU A 1 333 ? 12.741 22.426 -39.965 1.00 49.16 333 LEU A O 1
ATOM 2719 N N . ILE A 1 334 ? 14.464 21.838 -41.271 1.00 50.34 334 ILE A N 1
ATOM 2720 C CA . ILE A 1 334 ? 13.635 21.487 -42.439 1.00 50.34 334 ILE A CA 1
ATOM 2721 C C . ILE A 1 334 ? 12.848 20.171 -42.241 1.00 50.34 334 ILE A C 1
ATOM 2723 O O . ILE A 1 334 ? 11.792 20.020 -42.853 1.00 50.34 334 ILE A O 1
ATOM 2727 N N . LYS A 1 335 ? 13.312 19.219 -41.411 1.00 49.84 335 LYS A N 1
ATOM 2728 C CA . LYS A 1 335 ? 12.689 17.876 -41.285 1.00 49.84 335 LYS A CA 1
ATOM 2729 C C . LYS A 1 335 ? 12.013 17.560 -39.937 1.00 49.84 335 LYS A C 1
ATOM 2731 O O . LYS A 1 335 ? 11.211 16.631 -39.899 1.00 49.84 335 LYS A O 1
ATOM 2736 N N . GLY A 1 336 ? 12.270 18.330 -38.874 1.00 62.06 336 GLY A N 1
ATOM 2737 C CA . GLY A 1 336 ? 11.752 18.059 -37.518 1.00 62.06 336 GLY A CA 1
ATOM 2738 C C . GLY A 1 336 ? 12.496 16.928 -36.784 1.00 62.06 336 GLY A C 1
ATOM 2739 O O . GLY A 1 336 ? 13.368 16.281 -37.362 1.00 62.06 336 GLY A O 1
ATOM 2740 N N . VAL A 1 337 ? 12.183 16.697 -35.499 1.00 72.12 337 VAL A N 1
ATOM 2741 C CA . VAL A 1 337 ? 12.739 15.563 -34.729 1.00 72.12 337 VAL A CA 1
ATOM 2742 C C . VAL A 1 337 ? 12.185 14.242 -35.282 1.00 72.12 337 VAL A C 1
ATOM 2744 O O . VAL A 1 337 ? 10.991 14.120 -35.554 1.00 72.12 337 VAL A O 1
ATOM 2747 N N . ILE A 1 338 ? 13.048 13.236 -35.432 1.00 82.25 338 ILE A N 1
ATOM 2748 C CA . ILE A 1 338 ? 12.635 11.849 -35.675 1.00 82.25 338 ILE A CA 1
ATOM 2749 C C . ILE A 1 338 ? 12.985 11.050 -34.427 1.00 82.25 338 ILE A C 1
ATOM 2751 O O . ILE A 1 338 ? 14.160 10.899 -34.082 1.00 82.25 338 ILE A O 1
ATOM 2755 N N . TYR A 1 339 ? 11.958 10.552 -33.749 1.00 85.25 339 TYR A N 1
ATOM 2756 C CA . TYR A 1 339 ? 12.130 9.634 -32.639 1.00 85.25 339 TYR A CA 1
ATOM 2757 C C . TYR A 1 339 ? 12.358 8.229 -33.186 1.00 85.25 339 TYR A C 1
ATOM 2759 O O . TYR A 1 339 ? 11.552 7.705 -33.953 1.00 85.25 339 TYR A O 1
ATOM 2767 N N . ASN A 1 340 ? 13.454 7.621 -32.765 1.00 86.88 340 ASN A N 1
ATOM 2768 C CA . ASN A 1 340 ? 13.776 6.228 -32.994 1.00 86.88 340 ASN A CA 1
ATOM 2769 C C . ASN A 1 340 ? 13.289 5.428 -31.795 1.00 86.88 340 ASN A C 1
ATOM 2771 O O . ASN A 1 340 ? 13.463 5.853 -30.654 1.00 86.88 340 ASN A O 1
ATOM 2775 N N . VAL A 1 341 ? 12.678 4.280 -32.051 1.00 90.25 341 VAL A N 1
ATOM 2776 C CA . VAL A 1 341 ? 12.329 3.322 -31.010 1.00 90.25 341 VAL A CA 1
ATOM 2777 C C . VAL A 1 341 ? 12.881 1.963 -31.386 1.00 90.25 341 VAL A C 1
ATOM 2779 O O . VAL A 1 341 ? 12.606 1.469 -32.476 1.00 90.25 341 VAL A O 1
ATOM 2782 N N . GLU A 1 342 ? 13.604 1.339 -30.469 1.00 93.12 342 GLU A N 1
ATOM 2783 C CA . GLU A 1 342 ? 14.058 -0.039 -30.582 1.00 93.12 342 GLU A CA 1
ATOM 2784 C C . GLU A 1 342 ? 13.322 -0.920 -29.592 1.00 93.12 342 GLU A C 1
ATOM 2786 O O . GLU A 1 342 ? 13.180 -0.593 -28.417 1.00 93.12 342 GLU A O 1
ATOM 2791 N N . VAL A 1 343 ? 12.870 -2.062 -30.087 1.00 96.00 343 VAL A N 1
ATOM 2792 C CA . VAL A 1 343 ? 12.243 -3.115 -29.312 1.00 96.00 343 VAL A CA 1
ATOM 2793 C C . VAL A 1 343 ? 13.132 -4.351 -29.374 1.00 96.00 343 VAL A C 1
ATOM 2795 O O . VAL A 1 343 ? 13.336 -4.924 -30.448 1.00 96.00 343 VAL A O 1
ATOM 2798 N N . LYS A 1 344 ? 13.637 -4.782 -28.219 1.00 96.75 344 LYS A N 1
ATOM 2799 C CA . LYS A 1 344 ? 14.398 -6.021 -28.048 1.00 96.75 344 LYS A CA 1
ATOM 2800 C C . LYS A 1 344 ? 13.500 -7.094 -27.455 1.00 96.75 344 LYS A C 1
ATOM 2802 O O . LYS A 1 344 ? 12.868 -6.895 -26.422 1.00 96.75 344 LYS A O 1
ATOM 2807 N N . LEU A 1 345 ? 13.470 -8.254 -28.093 1.00 96.94 345 LEU A N 1
ATOM 2808 C CA . LEU A 1 345 ? 12.764 -9.435 -27.614 1.00 96.94 345 LEU A CA 1
ATOM 2809 C C . LEU A 1 345 ? 13.789 -10.460 -27.146 1.00 96.94 345 LEU A C 1
ATOM 2811 O O . LEU A 1 345 ? 14.614 -10.925 -27.940 1.00 96.94 345 LEU A O 1
ATOM 2815 N N . TYR A 1 346 ? 13.699 -10.848 -25.880 1.00 95.69 346 TYR A N 1
ATOM 2816 C CA . TYR A 1 346 ? 14.585 -11.817 -25.251 1.00 95.69 346 TYR A CA 1
ATOM 2817 C C . TYR A 1 346 ? 13.907 -13.190 -25.171 1.00 95.69 346 TYR A C 1
ATOM 2819 O O . TYR A 1 346 ? 12.750 -13.297 -24.736 1.00 95.69 346 TYR A O 1
ATOM 2827 N N . PRO A 1 347 ? 14.582 -14.250 -25.648 1.00 94.62 347 PRO A N 1
ATOM 2828 C CA . PRO A 1 347 ? 14.071 -15.601 -25.520 1.00 94.62 347 PRO A CA 1
ATOM 2829 C C . PRO A 1 347 ? 14.024 -16.008 -24.054 1.00 94.62 347 PRO A C 1
ATOM 2831 O O . PRO A 1 347 ? 14.867 -15.602 -23.258 1.00 94.62 347 PRO A O 1
ATOM 2834 N N . GLY A 1 348 ? 13.050 -16.833 -23.706 1.00 91.81 348 GLY A N 1
ATOM 2835 C CA . GLY A 1 348 ? 12.925 -17.325 -22.347 1.00 91.81 348 GLY A CA 1
ATOM 2836 C C . GLY A 1 348 ? 11.948 -18.476 -22.249 1.00 91.81 348 GLY A C 1
ATOM 2837 O O . GLY A 1 348 ? 11.315 -18.867 -23.234 1.00 91.81 348 GLY A O 1
ATOM 2838 N N . ILE A 1 349 ? 11.833 -18.997 -21.038 1.00 91.56 349 ILE A N 1
ATOM 2839 C CA . ILE A 1 349 ? 10.890 -20.043 -20.661 1.00 91.56 349 ILE A CA 1
ATOM 2840 C C . ILE A 1 349 ? 10.190 -19.616 -19.377 1.00 91.56 349 ILE A C 1
ATOM 2842 O O . ILE A 1 349 ? 10.770 -18.880 -18.580 1.00 91.56 349 ILE A O 1
ATOM 2846 N N . ASP A 1 350 ? 8.963 -20.086 -19.197 1.00 89.31 350 ASP A N 1
ATOM 2847 C CA . ASP A 1 350 ? 8.304 -20.006 -17.899 1.00 89.31 350 ASP A CA 1
ATOM 2848 C C . ASP A 1 350 ? 8.689 -21.245 -17.108 1.00 89.31 350 ASP A C 1
ATOM 2850 O O . ASP A 1 350 ? 8.753 -22.346 -17.663 1.00 89.31 350 ASP A O 1
ATOM 2854 N N . VAL A 1 351 ? 8.962 -21.054 -15.825 1.00 87.44 351 VAL A N 1
ATOM 2855 C CA . VAL A 1 351 ? 9.262 -22.144 -14.908 1.00 87.44 351 VAL A CA 1
ATOM 2856 C C . VAL A 1 351 ? 8.244 -22.065 -13.786 1.00 87.44 351 VAL A C 1
ATOM 2858 O O . VAL A 1 351 ? 8.164 -21.056 -13.089 1.00 87.44 351 VAL A O 1
ATOM 2861 N N . GLU A 1 352 ? 7.419 -23.098 -13.682 1.00 85.12 352 GLU A N 1
ATOM 2862 C CA . GLU A 1 352 ? 6.397 -23.197 -12.650 1.00 85.12 352 GLU A CA 1
ATOM 2863 C C . GLU A 1 352 ? 7.067 -23.541 -11.320 1.00 85.12 352 GLU A C 1
ATOM 2865 O O . GLU A 1 352 ? 7.876 -24.468 -11.237 1.00 85.12 352 GLU A O 1
ATOM 2870 N N . LEU A 1 353 ? 6.768 -22.746 -10.295 1.00 81.44 353 LEU A N 1
ATOM 2871 C CA . LEU A 1 353 ? 7.211 -23.015 -8.935 1.00 81.44 353 LEU A CA 1
ATOM 2872 C C . LEU A 1 353 ? 6.177 -23.930 -8.265 1.00 81.44 353 LEU A C 1
ATOM 2874 O O . LEU A 1 353 ? 4.984 -23.726 -8.487 1.00 81.44 353 LEU A O 1
ATOM 2878 N N . PRO A 1 354 ? 6.594 -24.916 -7.454 1.00 77.88 354 PRO A N 1
ATOM 2879 C CA . PRO A 1 354 ? 5.648 -25.723 -6.693 1.00 77.88 354 PRO A CA 1
ATOM 2880 C C . PRO A 1 354 ? 4.898 -24.857 -5.667 1.00 77.88 354 PRO A C 1
ATOM 2882 O O . PRO A 1 354 ? 5.498 -23.996 -5.025 1.00 77.88 354 PRO A O 1
ATOM 2885 N N . ASP A 1 355 ? 3.595 -25.113 -5.493 1.00 73.56 355 ASP A N 1
ATOM 2886 C CA . ASP A 1 355 ? 2.721 -24.370 -4.564 1.00 73.56 355 ASP A CA 1
ATOM 2887 C C . ASP A 1 355 ? 3.193 -24.453 -3.106 1.00 73.56 355 ASP A C 1
ATOM 2889 O O . ASP A 1 355 ? 3.045 -23.508 -2.331 1.00 73.56 355 ASP A O 1
ATOM 2893 N N . ALA A 1 356 ? 3.757 -25.603 -2.733 1.00 69.31 356 ALA A N 1
ATOM 2894 C CA . ALA A 1 356 ? 4.412 -25.806 -1.455 1.00 69.31 356 ALA A CA 1
ATOM 2895 C C . ALA A 1 356 ? 5.920 -25.785 -1.690 1.00 69.31 356 ALA A C 1
ATOM 2897 O O . ALA A 1 356 ? 6.425 -26.586 -2.486 1.00 69.31 356 ALA A O 1
ATOM 2898 N N . PRO A 1 357 ? 6.652 -24.900 -1.013 1.00 59.44 357 PRO A N 1
ATOM 2899 C CA . PRO A 1 357 ? 8.080 -24.879 -1.166 1.00 59.44 357 PRO A CA 1
ATOM 2900 C C . PRO A 1 357 ? 8.658 -26.013 -0.300 1.00 59.44 357 PRO A C 1
ATOM 2902 O O . PRO A 1 357 ? 8.742 -25.919 0.919 1.00 59.44 357 PRO A O 1
ATOM 2905 N N . SER A 1 358 ? 8.902 -27.157 -0.942 1.00 56.84 358 SER A N 1
ATOM 2906 C CA . SER A 1 358 ? 9.397 -28.395 -0.319 1.00 56.84 358 SER A CA 1
ATOM 2907 C C . SER A 1 358 ? 10.910 -28.443 -0.245 1.00 56.84 358 SER A C 1
ATOM 2909 O O . SER A 1 358 ? 11.515 -28.056 -1.276 1.00 56.84 358 SER A O 1
#